Protein AF-A0A3A9Y210-F1 (afdb_monomer_lite)

Structure (mmCIF, N/CA/C/O backbone):
data_AF-A0A3A9Y210-F1
#
_entry.id   AF-A0A3A9Y210-F1
#
loop_
_atom_site.group_PDB
_atom_site.id
_atom_site.type_symbol
_atom_site.label_atom_id
_atom_site.label_alt_id
_atom_site.label_comp_id
_atom_site.label_asym_id
_atom_site.label_entity_id
_atom_site.label_seq_id
_atom_site.pdbx_PDB_ins_code
_atom_site.Cartn_x
_atom_site.Cartn_y
_atom_site.Cartn_z
_atom_site.occupancy
_atom_site.B_iso_or_equiv
_atom_site.auth_seq_id
_atom_site.auth_comp_id
_atom_site.auth_asym_id
_atom_site.auth_atom_id
_atom_site.pdbx_PDB_model_num
ATOM 1 N N . MET A 1 1 ? -5.314 -7.440 2.835 1.00 84.06 1 MET A N 1
ATOM 2 C CA . MET A 1 1 ? -6.283 -7.088 3.911 1.00 84.06 1 MET A CA 1
ATOM 3 C C . MET A 1 1 ? -5.557 -6.885 5.241 1.00 84.06 1 MET A C 1
ATOM 5 O O . MET A 1 1 ? -4.582 -7.585 5.495 1.00 84.06 1 MET A O 1
ATOM 9 N N . ILE A 1 2 ? -6.025 -5.963 6.088 1.00 88.19 2 ILE A N 1
ATOM 10 C CA . ILE A 1 2 ? -5.497 -5.710 7.443 1.00 88.19 2 ILE A CA 1
ATOM 11 C C . ILE A 1 2 ? -6.616 -5.926 8.464 1.00 88.19 2 ILE A C 1
ATOM 13 O O . ILE A 1 2 ? -7.769 -5.602 8.210 1.00 88.19 2 ILE A O 1
ATOM 17 N N . SER A 1 3 ? -6.282 -6.485 9.619 1.00 88.81 3 SER A N 1
ATOM 18 C CA . SER A 1 3 ? -7.203 -6.743 10.720 1.00 88.81 3 SER A CA 1
ATOM 19 C C . SER A 1 3 ? -6.606 -6.223 12.021 1.00 88.81 3 SER A C 1
ATOM 21 O O . SER A 1 3 ? -5.463 -6.559 12.337 1.00 88.81 3 SER A O 1
ATOM 23 N N . A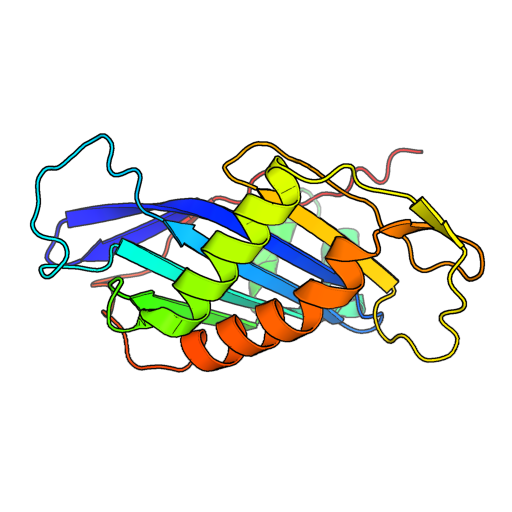LA A 1 4 ? -7.403 -5.516 12.815 1.00 89.81 4 ALA A N 1
ATOM 24 C CA . ALA A 1 4 ? -6.992 -4.946 14.095 1.00 89.81 4 ALA A CA 1
ATOM 25 C C . ALA A 1 4 ? -8.159 -4.936 15.093 1.00 89.81 4 ALA A C 1
ATOM 27 O O . ALA A 1 4 ? -9.313 -4.865 14.676 1.00 89.81 4 ALA A O 1
ATOM 28 N N . SER A 1 5 ? -7.858 -5.010 16.390 1.00 90.56 5 SER A N 1
ATOM 29 C CA . SER A 1 5 ? -8.870 -4.914 17.449 1.00 90.56 5 SER A CA 1
ATOM 30 C C . SER A 1 5 ? -8.901 -3.513 18.055 1.00 90.56 5 SER A C 1
ATOM 32 O O . SER A 1 5 ? -7.837 -2.968 18.348 1.00 90.56 5 SER A O 1
ATOM 34 N N . PHE A 1 6 ? -10.096 -2.962 18.253 1.00 89.31 6 PHE A N 1
ATOM 35 C CA . PHE A 1 6 ? -10.341 -1.675 18.902 1.00 89.31 6 PHE A CA 1
ATOM 36 C C . PHE A 1 6 ? -11.510 -1.804 19.872 1.00 89.31 6 PHE A C 1
ATOM 38 O O . PHE A 1 6 ? -12.593 -2.235 19.480 1.00 89.31 6 PHE A O 1
ATOM 45 N N . SER A 1 7 ? -11.294 -1.430 21.132 1.00 88.19 7 SER A N 1
ATOM 46 C CA . SER A 1 7 ? -12.308 -1.516 22.188 1.00 88.19 7 SER A CA 1
ATOM 47 C C . SER A 1 7 ? -12.954 -2.906 22.312 1.00 88.19 7 SER A C 1
ATOM 49 O O . SER A 1 7 ? -14.123 -3.027 22.666 1.00 88.19 7 SER A O 1
ATOM 51 N N . GLY A 1 8 ? -12.186 -3.967 22.040 1.00 84.56 8 GLY A N 1
ATOM 52 C CA . GLY A 1 8 ? -12.660 -5.355 22.071 1.00 84.56 8 GLY A CA 1
ATOM 53 C C . GLY A 1 8 ? -13.295 -5.870 20.772 1.00 84.56 8 GLY A C 1
ATOM 54 O O . GLY A 1 8 ? -13.425 -7.087 20.624 1.00 84.56 8 GLY A O 1
ATOM 55 N N . ASP A 1 9 ? -13.598 -4.999 19.807 1.00 85.12 9 ASP A N 1
ATOM 56 C CA . ASP A 1 9 ? -14.144 -5.379 18.502 1.00 85.12 9 ASP A CA 1
ATOM 57 C C . ASP A 1 9 ? -13.044 -5.529 17.448 1.00 85.12 9 ASP A C 1
ATOM 59 O O . ASP A 1 9 ? -12.107 -4.735 17.365 1.00 85.12 9 ASP A O 1
ATOM 63 N N . ARG A 1 10 ? -13.154 -6.560 16.602 1.00 86.31 10 ARG A N 1
ATOM 64 C CA . ARG A 1 10 ? -12.206 -6.806 15.507 1.00 86.31 10 ARG A CA 1
ATOM 65 C C . ARG A 1 10 ? -12.697 -6.150 14.221 1.00 86.31 10 ARG A C 1
ATOM 67 O O . ARG A 1 10 ? -13.686 -6.591 13.642 1.00 86.31 10 ARG A O 1
ATOM 74 N N . LEU A 1 11 ? -11.952 -5.162 13.736 1.00 89.38 11 LEU A N 1
ATOM 75 C CA . LEU A 1 11 ? -12.209 -4.484 12.468 1.00 89.38 11 LEU A CA 1
ATOM 76 C C . LEU A 1 11 ? -11.362 -5.077 11.338 1.00 89.38 11 LEU A C 1
ATOM 78 O O . LEU A 1 11 ? -10.188 -5.420 11.518 1.00 89.38 11 LEU A O 1
ATOM 82 N N . LEU A 1 12 ? -11.974 -5.179 10.157 1.00 88.81 12 LEU A N 1
ATOM 83 C CA . LEU A 1 12 ? -11.339 -5.620 8.918 1.00 88.81 12 LEU A CA 1
ATOM 84 C C . LEU A 1 12 ? -11.242 -4.444 7.946 1.00 88.81 12 LEU A C 1
ATOM 86 O O . LEU A 1 12 ? -12.248 -3.823 7.617 1.00 88.81 12 LEU A O 1
ATOM 90 N N . PHE A 1 13 ? -10.033 -4.184 7.458 1.00 90.25 13 PHE A N 1
ATOM 91 C CA . PHE A 1 13 ? -9.728 -3.154 6.474 1.00 90.25 13 PHE A CA 1
ATOM 92 C C . PHE A 1 13 ? -9.334 -3.821 5.154 1.00 90.25 13 PHE A C 1
ATOM 94 O O . PHE A 1 13 ? -8.288 -4.478 5.033 1.00 90.25 13 PHE A O 1
ATOM 101 N N . GLN A 1 14 ? -10.191 -3.663 4.154 1.00 87.44 14 GLN A N 1
ATOM 102 C CA . GLN A 1 14 ? -9.969 -4.163 2.805 1.00 87.44 14 GLN A CA 1
ATOM 103 C C . GLN A 1 14 ? -9.113 -3.177 2.001 1.00 87.44 14 GLN A C 1
ATOM 105 O O . GLN A 1 14 ? -9.229 -1.966 2.210 1.00 87.44 14 GLN A O 1
ATOM 110 N N . PRO A 1 15 ? -8.246 -3.665 1.094 1.00 87.88 15 PRO A N 1
ATOM 111 C CA . PRO A 1 15 ? -7.492 -2.800 0.195 1.00 87.88 15 PRO A CA 1
ATOM 112 C C . PRO A 1 15 ? -8.434 -1.903 -0.608 1.00 87.88 15 PRO A C 1
ATOM 114 O O . PRO A 1 15 ? -9.343 -2.388 -1.280 1.00 87.88 15 PRO A O 1
ATOM 117 N N . TRP A 1 16 ? -8.214 -0.594 -0.546 1.00 90.19 16 TRP A N 1
ATOM 118 C CA . TRP A 1 16 ? -8.894 0.343 -1.430 1.00 90.19 16 TRP A CA 1
ATOM 119 C C . TRP A 1 16 ? -7.979 0.762 -2.571 1.00 90.19 16 TRP A C 1
ATOM 121 O O . TRP A 1 16 ? -8.364 0.647 -3.731 1.00 90.19 16 TRP A O 1
ATOM 131 N N . LEU A 1 17 ? -6.762 1.176 -2.231 1.00 89.94 17 LEU A N 1
ATOM 132 C CA . LEU A 1 17 ? -5.687 1.435 -3.173 1.00 89.94 17 LEU A CA 1
ATOM 133 C C . LEU A 1 17 ? -4.378 0.974 -2.542 1.00 89.94 17 LEU A C 1
ATOM 135 O O . LEU A 1 17 ? -4.032 1.427 -1.451 1.00 89.94 17 LEU A O 1
ATOM 139 N N . THR A 1 18 ? -3.646 0.092 -3.212 1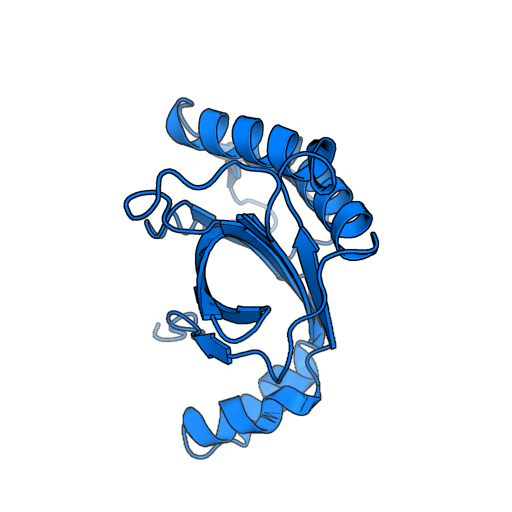.00 90.19 18 THR A N 1
ATOM 140 C CA . THR A 1 18 ? -2.264 -0.223 -2.834 1.00 90.19 18 THR A CA 1
ATOM 141 C C . THR A 1 18 ? -1.339 -0.004 -4.016 1.00 90.19 18 THR A C 1
ATOM 143 O O . THR A 1 18 ? -1.710 -0.239 -5.165 1.00 90.19 18 THR A O 1
ATOM 146 N N . VAL A 1 19 ? -0.140 0.489 -3.728 1.00 88.50 19 VAL A N 1
ATOM 147 C CA . VAL A 1 19 ? 0.915 0.715 -4.706 1.00 88.50 19 VAL A CA 1
ATOM 148 C C . VAL A 1 19 ? 2.189 0.094 -4.168 1.00 88.50 19 VAL A C 1
ATOM 150 O O . VAL A 1 19 ? 2.634 0.431 -3.072 1.00 88.50 19 VAL A O 1
ATOM 153 N N . MET A 1 20 ? 2.780 -0.793 -4.957 1.00 88.25 20 MET A N 1
ATOM 154 C CA . MET A 1 20 ? 4.129 -1.297 -4.747 1.00 88.25 20 MET A CA 1
ATOM 155 C C . MET A 1 20 ? 5.076 -0.578 -5.703 1.00 88.25 20 MET A C 1
ATOM 157 O O . MET A 1 20 ? 4.796 -0.525 -6.901 1.00 88.25 20 MET A O 1
ATOM 161 N N . VAL A 1 21 ? 6.178 -0.050 -5.180 1.00 86.62 21 VAL A N 1
ATOM 162 C CA . VAL A 1 21 ? 7.224 0.639 -5.942 1.00 86.62 21 VAL A CA 1
ATOM 163 C C . VAL A 1 21 ? 8.553 -0.058 -5.681 1.00 86.62 21 VAL A C 1
ATOM 165 O O . VAL A 1 21 ? 8.973 -0.175 -4.531 1.00 86.62 21 VAL A O 1
ATOM 168 N N . ASP A 1 22 ? 9.204 -0.515 -6.744 1.00 85.69 22 ASP A N 1
ATOM 169 C CA . ASP A 1 22 ? 10.594 -0.967 -6.730 1.00 85.69 22 ASP A CA 1
ATOM 170 C C . ASP A 1 22 ? 11.486 0.194 -7.175 1.00 85.69 22 ASP A C 1
ATOM 172 O O . ASP A 1 22 ? 11.304 0.730 -8.270 1.00 85.69 22 ASP A O 1
ATOM 176 N N . GLU A 1 23 ? 12.432 0.593 -6.332 1.00 84.19 23 GLU A N 1
ATOM 177 C CA . GLU A 1 23 ? 13.390 1.669 -6.611 1.00 84.19 23 GLU A CA 1
ATOM 178 C C . GLU A 1 23 ? 14.779 1.122 -6.996 1.00 84.19 23 GLU A C 1
ATOM 180 O O . GLU A 1 23 ? 15.719 1.879 -7.241 1.00 84.19 23 GLU A O 1
ATOM 185 N N . GLY A 1 24 ? 14.938 -0.205 -7.042 1.00 83.81 24 GLY A N 1
ATOM 186 C CA . GLY A 1 24 ? 16.199 -0.912 -7.237 1.00 83.81 24 GLY A CA 1
ATOM 187 C C . GLY A 1 24 ? 16.757 -1.494 -5.936 1.00 83.81 24 GLY A C 1
ATOM 188 O O . GLY A 1 24 ? 16.697 -2.710 -5.741 1.00 83.81 24 GLY A O 1
ATOM 189 N N . PRO A 1 25 ? 17.339 -0.681 -5.028 1.00 87.44 25 PRO A N 1
ATOM 190 C CA . PRO A 1 25 ? 17.910 -1.189 -3.781 1.00 87.44 25 PRO A CA 1
ATOM 191 C C . PRO A 1 25 ? 16.848 -1.478 -2.709 1.00 87.44 25 PRO A C 1
ATOM 193 O O . PRO A 1 25 ? 17.110 -2.248 -1.780 1.00 87.44 25 PRO A O 1
ATOM 196 N N . CYS A 1 26 ? 15.664 -0.878 -2.830 1.00 90.31 26 CYS A N 1
ATOM 197 C CA . CYS A 1 26 ? 14.543 -1.054 -1.919 1.00 90.31 26 CYS A CA 1
ATOM 198 C C . CYS A 1 26 ? 13.220 -1.193 -2.665 1.00 90.31 26 CYS A C 1
ATOM 200 O O . CYS A 1 26 ? 13.028 -0.639 -3.747 1.00 90.31 26 CYS A O 1
ATOM 202 N N . VAL A 1 27 ? 12.295 -1.895 -2.019 1.00 89.69 27 VAL A N 1
ATOM 203 C CA . VAL A 1 27 ? 10.896 -1.979 -2.424 1.00 89.69 27 VAL A CA 1
ATOM 204 C C . VAL A 1 27 ? 10.050 -1.370 -1.318 1.00 89.69 27 VAL A C 1
ATOM 206 O O . VAL A 1 27 ? 10.320 -1.566 -0.129 1.00 89.69 27 VAL A O 1
ATOM 209 N N . SER A 1 28 ? 9.022 -0.628 -1.710 1.00 91.81 28 SER A N 1
ATOM 210 C CA . SER A 1 28 ? 8.029 -0.092 -0.790 1.00 91.81 28 SER A CA 1
ATOM 211 C C . SER A 1 28 ? 6.612 -0.458 -1.209 1.00 91.81 28 SER A C 1
ATOM 213 O O . SER A 1 28 ? 6.308 -0.604 -2.392 1.00 91.81 28 SER A O 1
ATOM 215 N N . VAL A 1 29 ? 5.734 -0.608 -0.221 1.00 91.62 29 VAL A N 1
ATOM 216 C CA . VAL A 1 29 ? 4.289 -0.734 -0.398 1.00 91.62 29 VAL A CA 1
ATOM 217 C C . VAL A 1 29 ? 3.617 0.373 0.388 1.00 91.62 29 VAL A C 1
ATOM 219 O O . VAL A 1 29 ? 3.722 0.427 1.613 1.00 91.62 29 VAL A O 1
ATOM 222 N N . THR A 1 30 ? 2.876 1.211 -0.320 1.00 94.25 30 THR A N 1
ATOM 223 C CA . THR A 1 30 ? 2.008 2.236 0.255 1.00 94.25 30 THR A CA 1
ATOM 224 C C . THR A 1 30 ? 0.569 1.827 -0.001 1.00 94.25 30 THR A C 1
ATOM 226 O O . THR A 1 30 ? 0.234 1.379 -1.097 1.00 94.25 30 THR A O 1
ATOM 229 N N . GLY A 1 31 ? -0.307 1.948 0.990 1.00 93.56 31 GLY A N 1
ATOM 230 C CA . GLY A 1 31 ? -1.698 1.575 0.787 1.00 93.56 31 GLY A CA 1
ATOM 231 C C . GLY A 1 31 ? -2.678 2.277 1.702 1.00 93.56 31 GLY A C 1
ATOM 232 O O . GLY A 1 31 ? -2.382 2.570 2.859 1.00 93.56 31 GLY A O 1
ATOM 233 N N . VAL A 1 32 ? -3.872 2.481 1.161 1.00 94.62 32 VAL A N 1
ATOM 234 C CA . VAL A 1 32 ? -5.061 2.928 1.873 1.00 94.62 32 VAL A CA 1
ATOM 235 C C . VAL A 1 32 ? -6.057 1.781 1.876 1.00 94.62 32 VAL A C 1
ATOM 237 O O . VAL A 1 32 ? -6.390 1.204 0.838 1.00 94.62 32 VAL A O 1
ATOM 240 N N . TYR A 1 33 ? -6.524 1.448 3.069 1.00 92.94 33 TYR A N 1
ATOM 241 C CA . TYR A 1 33 ? -7.466 0.375 3.326 1.00 92.94 33 TYR A CA 1
ATOM 242 C C . TYR A 1 33 ? -8.692 0.974 4.004 1.00 92.94 33 TYR A C 1
ATOM 244 O O . TYR A 1 33 ? -8.564 1.883 4.826 1.00 92.94 33 TYR A O 1
ATOM 252 N N . ARG A 1 34 ? -9.877 0.464 3.683 1.00 90.56 34 ARG A N 1
ATOM 253 C CA . ARG A 1 34 ? -11.150 0.933 4.241 1.00 90.56 34 ARG A CA 1
ATOM 254 C C . ARG A 1 34 ? -11.929 -0.227 4.836 1.00 90.56 34 ARG A C 1
ATOM 256 O O . ARG A 1 34 ? -11.791 -1.359 4.371 1.00 90.56 34 ARG A O 1
ATOM 263 N N . THR A 1 35 ? -12.728 0.036 5.859 1.00 87.88 35 THR A N 1
ATOM 264 C CA . THR A 1 35 ? -13.692 -0.954 6.340 1.00 87.88 35 THR A CA 1
ATOM 265 C C . THR A 1 35 ? -14.774 -1.195 5.285 1.00 87.88 35 THR A C 1
ATOM 267 O O . THR A 1 35 ? -15.107 -0.312 4.490 1.00 87.88 35 THR A O 1
ATOM 270 N N . ASP A 1 36 ? -15.298 -2.418 5.239 1.00 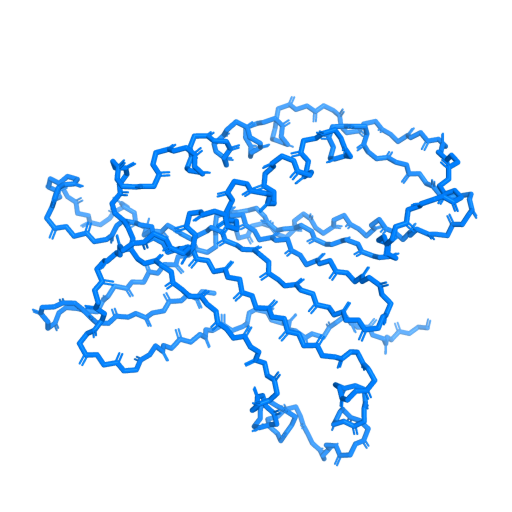70.88 36 ASP A N 1
ATOM 271 C CA . ASP A 1 36 ? -16.435 -2.766 4.389 1.00 70.88 36 ASP A CA 1
ATOM 272 C C . ASP A 1 36 ? -17.701 -2.223 5.075 1.00 70.88 36 ASP A C 1
ATOM 274 O O . ASP A 1 36 ? -18.302 -2.869 5.934 1.00 70.88 36 ASP A O 1
ATOM 278 N N . THR A 1 37 ? -18.062 -0.968 4.795 1.00 59.50 37 THR A N 1
ATOM 279 C CA . THR A 1 37 ? -19.199 -0.288 5.445 1.00 59.50 37 THR A CA 1
ATOM 280 C C . THR A 1 37 ? -20.564 -0.830 5.010 1.00 59.50 37 THR A C 1
ATOM 282 O O . THR A 1 37 ? -21.595 -0.294 5.406 1.00 59.50 37 THR A O 1
ATOM 285 N N . SER A 1 38 ? -20.607 -1.953 4.286 1.00 47.03 38 SER A N 1
ATOM 286 C CA . SER A 1 38 ? -21.835 -2.714 4.039 1.00 47.03 38 SER A CA 1
ATOM 287 C C . SER A 1 38 ? -22.500 -3.244 5.322 1.00 47.03 38 SER A C 1
ATOM 289 O O . SER A 1 38 ? -23.659 -3.654 5.268 1.00 47.03 38 SER A O 1
ATOM 291 N N . LEU A 1 39 ? -21.817 -3.210 6.479 1.00 41.69 39 LEU A N 1
ATOM 292 C CA . LEU A 1 39 ? -22.307 -3.848 7.704 1.00 41.69 39 LEU A CA 1
ATOM 293 C C . LEU A 1 39 ? -22.752 -2.955 8.869 1.00 41.69 39 LEU A C 1
ATOM 295 O O . LEU A 1 39 ? -23.415 -3.516 9.739 1.00 41.69 39 LEU A O 1
ATOM 299 N N . ARG A 1 40 ? -22.499 -1.636 8.948 1.00 42.91 40 ARG A N 1
ATOM 300 C CA . ARG A 1 40 ? -22.991 -0.845 10.105 1.00 42.91 40 ARG A CA 1
ATOM 301 C C . ARG A 1 40 ? -23.284 0.630 9.817 1.00 42.91 40 ARG A C 1
ATOM 303 O O . ARG A 1 40 ? -22.424 1.367 9.354 1.00 42.91 40 ARG A O 1
ATOM 310 N N . ASN A 1 41 ? -24.488 1.049 10.218 1.00 44.31 41 ASN A N 1
ATOM 311 C CA . ASN A 1 41 ? -24.945 2.435 10.395 1.00 44.31 41 ASN A CA 1
ATOM 312 C C . ASN A 1 41 ? -24.299 3.104 11.630 1.00 44.31 41 ASN A C 1
ATOM 314 O O . ASN A 1 41 ? -24.995 3.764 12.402 1.00 44.31 41 ASN A O 1
ATOM 318 N N . GLU A 1 42 ? -23.012 2.880 11.889 1.00 45.06 42 GLU A N 1
ATOM 319 C CA . GLU A 1 42 ? -22.349 3.562 13.002 1.00 45.06 42 GLU A CA 1
ATOM 320 C C . GLU A 1 42 ? -21.900 4.963 12.557 1.00 45.06 42 GLU A C 1
ATOM 322 O O . GLU A 1 42 ? -21.471 5.139 11.412 1.00 45.06 42 GLU A O 1
ATOM 327 N N . PRO A 1 43 ? -22.056 5.983 13.418 1.00 50.78 43 PRO A N 1
ATOM 328 C CA . PRO A 1 43 ? -21.628 7.339 13.107 1.00 50.78 43 PRO A CA 1
ATOM 329 C C . PRO A 1 43 ? -20.128 7.334 12.789 1.00 50.78 43 PRO A C 1
ATOM 331 O O . PRO A 1 43 ? -19.341 6.757 13.537 1.00 50.78 43 PRO A O 1
ATOM 334 N N . GLU A 1 44 ? -19.723 8.001 11.701 1.00 57.00 44 GLU A N 1
ATOM 335 C CA . GLU A 1 44 ? -18.336 8.067 11.187 1.00 57.00 44 GLU A CA 1
ATOM 336 C C . GLU A 1 44 ? -17.284 8.582 12.207 1.00 57.00 44 GLU A C 1
ATOM 338 O O . GLU A 1 44 ? -16.097 8.688 11.886 1.00 57.00 44 GLU A O 1
ATOM 343 N N . GLU A 1 45 ? -17.702 8.914 13.432 1.00 60.69 45 GLU A N 1
ATOM 344 C CA . GLU A 1 45 ? -16.895 9.510 14.492 1.00 60.69 45 GLU A CA 1
ATOM 345 C C . GLU A 1 45 ? -16.425 8.527 15.583 1.00 60.69 45 GLU A C 1
ATOM 347 O O . GLU A 1 45 ? -15.449 8.844 16.263 1.00 60.69 45 GLU A O 1
ATOM 352 N N . GLU A 1 46 ? -17.026 7.339 15.748 1.00 74.06 46 GLU A N 1
ATOM 353 C CA . GLU A 1 46 ? -16.736 6.461 16.907 1.00 74.06 46 GLU A CA 1
ATOM 354 C C . GLU A 1 46 ? -15.556 5.479 16.727 1.00 74.06 46 GLU A C 1
ATOM 356 O O . GLU A 1 46 ? -15.220 4.741 17.653 1.00 74.06 46 GLU A O 1
ATOM 361 N N . GLY A 1 47 ? -14.840 5.493 15.597 1.00 84.62 47 GLY A N 1
ATOM 362 C CA . GLY A 1 47 ? -13.693 4.597 15.415 1.00 84.62 47 GLY A CA 1
ATOM 363 C C . GLY A 1 47 ? -12.905 4.781 14.117 1.00 84.62 47 GLY A C 1
ATOM 364 O O . GLY A 1 47 ? -13.197 5.671 13.313 1.00 84.62 47 GLY A O 1
ATOM 365 N N . PRO A 1 48 ? -11.870 3.950 13.891 1.00 91.06 48 PRO A N 1
ATOM 366 C CA . PRO A 1 48 ? -11.094 4.002 12.663 1.00 91.06 48 PRO A CA 1
ATOM 367 C C . PRO A 1 48 ? -11.871 3.385 11.497 1.00 91.06 48 PRO A C 1
ATOM 369 O O . PRO A 1 48 ? -12.213 2.204 11.501 1.00 91.06 48 PRO A O 1
ATOM 372 N N . VAL A 1 49 ? -12.083 4.187 10.456 1.00 91.88 49 VAL A N 1
ATOM 373 C CA . VAL A 1 49 ? -12.724 3.768 9.195 1.00 91.88 49 VAL A CA 1
ATOM 374 C C . VAL A 1 49 ? -11.671 3.402 8.146 1.00 91.88 49 VAL A C 1
ATOM 376 O O . VAL A 1 49 ? -11.911 2.591 7.250 1.00 91.88 49 VAL A O 1
ATOM 379 N N . PHE A 1 50 ? -10.469 3.961 8.287 1.00 93.62 50 PHE A N 1
ATOM 380 C CA . PHE A 1 50 ? -9.361 3.767 7.370 1.00 93.62 50 PHE A CA 1
ATOM 381 C C . PHE A 1 50 ? -8.117 3.262 8.090 1.00 93.62 50 PHE A C 1
ATOM 383 O O . PHE A 1 50 ? -7.845 3.606 9.242 1.00 93.62 50 PHE A O 1
ATOM 390 N N . CYS A 1 51 ? -7.327 2.480 7.365 1.00 94.94 51 CYS A N 1
ATOM 391 C CA . CYS A 1 51 ? -5.964 2.138 7.728 1.00 94.94 51 CYS A CA 1
ATOM 392 C C . CYS A 1 51 ? -5.038 2.615 6.609 1.00 94.94 51 CYS A C 1
ATOM 394 O O . CYS A 1 51 ? -5.209 2.249 5.446 1.00 94.94 51 CYS A O 1
ATOM 396 N N . LEU A 1 52 ? -4.073 3.451 6.968 1.00 95.94 52 LEU A N 1
ATOM 397 C CA . LEU A 1 52 ? -2.974 3.873 6.114 1.00 95.94 52 LEU A CA 1
ATOM 398 C C . LEU A 1 52 ? -1.770 3.000 6.441 1.00 95.94 52 LEU A C 1
ATOM 400 O O . LEU A 1 52 ? -1.483 2.760 7.615 1.00 95.94 52 LEU A O 1
ATOM 404 N N . ARG A 1 53 ? -1.066 2.537 5.414 1.00 94.62 53 ARG A N 1
ATOM 405 C CA . ARG A 1 53 ? 0.107 1.678 5.556 1.00 94.62 53 ARG A CA 1
ATOM 406 C C . ARG A 1 53 ? 1.238 2.181 4.680 1.00 94.62 53 ARG A C 1
ATOM 408 O O . ARG A 1 53 ? 1.020 2.473 3.504 1.00 94.62 53 ARG A O 1
ATOM 415 N N . LYS A 1 54 ? 2.446 2.144 5.230 1.00 94.56 54 LYS A N 1
ATOM 416 C CA . LYS A 1 54 ? 3.693 2.163 4.474 1.00 94.56 54 LYS A CA 1
ATOM 417 C C . LYS A 1 54 ? 4.589 1.037 4.970 1.00 94.56 54 LYS A C 1
ATOM 419 O O . LYS A 1 54 ? 4.753 0.869 6.172 1.00 94.56 54 LYS A O 1
ATOM 424 N N . SER A 1 55 ? 5.146 0.273 4.048 1.00 92.31 55 SER A N 1
ATOM 425 C CA . SER A 1 55 ? 6.078 -0.815 4.331 1.00 92.31 55 SER A CA 1
ATOM 426 C C . SER A 1 55 ? 7.275 -0.680 3.414 1.00 92.31 55 SER A C 1
ATOM 428 O O . SER A 1 55 ? 7.079 -0.475 2.220 1.00 92.31 55 SER A O 1
ATOM 430 N N . THR A 1 56 ? 8.488 -0.835 3.933 1.00 92.75 56 THR A N 1
ATOM 431 C CA . THR A 1 56 ? 9.712 -0.782 3.122 1.00 92.75 56 THR A CA 1
ATOM 432 C C . THR A 1 56 ? 10.654 -1.916 3.498 1.00 92.75 56 THR A C 1
ATOM 434 O O . THR A 1 56 ? 10.784 -2.256 4.673 1.00 92.75 56 THR A O 1
ATOM 437 N N . TRP A 1 57 ? 11.330 -2.491 2.506 1.00 91.31 57 TRP A N 1
ATOM 438 C CA . TRP A 1 57 ? 12.372 -3.496 2.707 1.00 91.31 57 TRP A CA 1
ATOM 439 C C . TRP A 1 57 ? 13.467 -3.392 1.641 1.00 91.31 57 TRP A C 1
ATOM 441 O O . TRP A 1 57 ? 13.301 -2.745 0.606 1.00 91.31 57 TRP A O 1
ATOM 451 N N . LEU A 1 58 ? 14.615 -4.018 1.908 1.00 90.38 58 LEU A N 1
ATOM 452 C CA . LEU A 1 58 ? 15.757 -4.030 0.994 1.00 90.38 58 LEU A CA 1
ATOM 453 C C . LEU A 1 58 ? 15.637 -5.184 -0.005 1.00 90.38 58 LEU A C 1
ATOM 455 O O . LEU A 1 58 ? 15.528 -6.345 0.396 1.00 90.38 58 LEU A O 1
ATOM 459 N N . SER A 1 59 ? 15.744 -4.881 -1.300 1.00 85.62 59 SER A N 1
ATOM 460 C CA . SER A 1 59 ? 15.561 -5.858 -2.384 1.00 85.62 59 SER A CA 1
ATOM 461 C C . SER A 1 59 ? 16.596 -6.985 -2.325 1.00 85.62 59 SER A C 1
ATOM 463 O O . SER A 1 59 ? 16.276 -8.157 -2.513 1.00 85.62 59 SER A O 1
ATOM 465 N N . ALA A 1 60 ? 17.853 -6.650 -2.015 1.00 86.62 60 ALA A N 1
ATOM 466 C CA . ALA A 1 60 ? 18.939 -7.628 -1.942 1.00 86.62 60 ALA A CA 1
ATOM 467 C C . ALA A 1 60 ? 18.746 -8.638 -0.799 1.00 86.62 60 ALA A C 1
ATOM 469 O O . ALA A 1 60 ? 18.984 -9.835 -0.976 1.00 86.62 60 ALA A O 1
ATOM 470 N N . THR A 1 61 ? 18.301 -8.159 0.363 1.00 86.81 61 THR A N 1
ATOM 471 C CA . THR A 1 61 ? 18.061 -9.004 1.535 1.00 86.81 61 THR A CA 1
ATOM 472 C C . THR A 1 61 ? 16.827 -9.876 1.328 1.00 86.81 61 THR A C 1
ATOM 474 O O . THR A 1 61 ? 16.880 -11.072 1.604 1.00 86.81 61 THR A O 1
ATOM 477 N N . ASP A 1 62 ? 15.751 -9.321 0.766 1.00 84.69 62 ASP A N 1
ATOM 478 C CA . ASP A 1 62 ? 14.557 -10.089 0.403 1.00 84.69 62 ASP A CA 1
ATOM 479 C C . ASP A 1 62 ? 14.876 -11.218 -0.583 1.00 84.69 62 ASP A C 1
ATOM 481 O O . ASP A 1 62 ? 14.561 -12.380 -0.329 1.00 84.69 62 ASP A O 1
ATOM 485 N N . LEU A 1 63 ? 15.644 -10.921 -1.635 1.00 82.75 63 LEU A N 1
ATOM 486 C CA . LEU A 1 63 ? 16.104 -11.929 -2.589 1.00 82.75 63 LEU A CA 1
ATOM 487 C C . LEU A 1 63 ? 16.955 -13.025 -1.928 1.00 82.75 63 LEU A C 1
ATOM 489 O O . LEU A 1 63 ? 16.848 -14.198 -2.295 1.00 82.75 63 LEU A O 1
ATOM 493 N N . ALA A 1 64 ? 17.816 -12.667 -0.972 1.00 83.88 64 ALA A N 1
ATOM 494 C CA . ALA A 1 64 ? 18.615 -13.639 -0.230 1.00 83.88 64 ALA A CA 1
ATOM 495 C C . ALA A 1 64 ? 17.734 -14.555 0.636 1.00 83.88 64 ALA A C 1
ATOM 497 O O . ALA A 1 64 ? 17.938 -15.771 0.633 1.00 83.88 64 ALA A O 1
ATOM 498 N N . LEU A 1 65 ? 16.724 -13.996 1.312 1.00 82.50 65 LEU A N 1
ATOM 499 C CA . LEU A 1 65 ? 15.752 -14.759 2.100 1.00 82.50 65 LEU A CA 1
ATOM 500 C C . LEU A 1 65 ? 14.920 -15.694 1.221 1.00 82.50 65 LEU A C 1
ATOM 502 O O . LEU A 1 65 ? 14.739 -16.851 1.583 1.00 82.50 65 LEU A O 1
ATOM 506 N N . VAL A 1 66 ? 14.462 -15.233 0.053 1.00 82.25 66 VAL A N 1
ATOM 507 C CA . VAL A 1 66 ? 13.736 -16.070 -0.919 1.00 82.25 66 VAL A CA 1
ATOM 508 C C . VAL A 1 66 ? 14.598 -17.246 -1.376 1.00 82.25 66 VAL A C 1
ATOM 510 O O . VAL A 1 66 ? 14.136 -18.383 -1.372 1.00 82.25 66 VAL A O 1
ATOM 513 N N . LYS A 1 67 ? 15.865 -17.002 -1.731 1.00 82.81 67 LYS A N 1
ATOM 514 C CA . LYS A 1 67 ? 16.790 -18.060 -2.176 1.00 82.81 67 LYS A CA 1
ATOM 515 C C . LYS A 1 67 ? 17.126 -19.069 -1.077 1.00 82.81 67 LYS A C 1
ATOM 517 O O . LYS A 1 67 ? 17.414 -20.221 -1.388 1.00 82.81 67 LYS A O 1
ATOM 522 N N . GLY A 1 68 ? 17.139 -18.632 0.183 1.00 82.94 68 GLY A N 1
ATOM 523 C CA . GLY A 1 68 ? 17.410 -19.481 1.345 1.00 82.94 68 GLY A CA 1
ATOM 524 C C . GLY A 1 68 ? 16.177 -20.183 1.923 1.00 82.94 68 GLY A C 1
ATOM 525 O O . GLY A 1 68 ? 16.326 -21.074 2.757 1.00 82.94 68 GLY A O 1
ATOM 526 N N . ALA A 1 69 ? 14.971 -19.792 1.509 1.00 82.81 69 ALA A N 1
ATOM 527 C CA . ALA A 1 69 ? 13.724 -20.346 2.013 1.00 82.81 69 ALA A CA 1
ATOM 528 C C . ALA A 1 69 ? 13.441 -21.729 1.411 1.00 82.81 69 ALA A C 1
ATOM 530 O O . ALA A 1 69 ? 13.495 -21.925 0.199 1.00 82.81 69 ALA A O 1
ATOM 531 N N . SER A 1 70 ? 13.081 -22.695 2.259 1.00 83.06 70 SER A N 1
ATOM 532 C CA . SER A 1 70 ? 12.673 -24.035 1.815 1.00 83.06 70 SER A CA 1
ATOM 533 C C . SER A 1 70 ? 11.241 -24.067 1.278 1.00 83.06 70 SER A C 1
ATOM 535 O O . SER A 1 70 ? 10.883 -24.947 0.500 1.00 83.06 70 SER A O 1
ATOM 537 N N . ASP A 1 71 ? 10.411 -23.126 1.726 1.00 79.25 71 ASP A N 1
ATOM 538 C CA . ASP A 1 71 ? 9.037 -22.930 1.275 1.00 79.25 71 ASP A CA 1
ATOM 539 C C . ASP A 1 71 ? 8.566 -21.480 1.498 1.00 79.25 71 ASP A C 1
ATOM 541 O O . ASP A 1 71 ? 9.202 -20.678 2.187 1.00 79.25 71 ASP A O 1
ATOM 545 N N . PHE A 1 72 ? 7.397 -21.146 0.956 1.00 68.56 72 PHE A N 1
ATOM 546 C CA . PHE A 1 72 ? 6.816 -19.810 1.074 1.00 68.56 72 PHE A CA 1
ATOM 547 C C . PHE A 1 72 ? 6.551 -19.375 2.528 1.00 68.56 72 PHE A C 1
ATOM 549 O O . PHE A 1 72 ? 6.744 -18.212 2.872 1.00 68.56 72 PHE A O 1
ATOM 556 N N . ARG A 1 73 ? 6.147 -20.292 3.418 1.00 70.75 73 ARG A N 1
ATOM 557 C CA . ARG A 1 73 ? 5.897 -19.956 4.831 1.00 70.75 73 ARG A CA 1
ATOM 558 C C . ARG A 1 73 ? 7.195 -19.619 5.559 1.00 70.75 73 ARG A C 1
ATOM 560 O O . ARG A 1 73 ? 7.191 -18.743 6.419 1.00 70.75 73 ARG A O 1
ATOM 567 N N . SER A 1 74 ? 8.285 -20.305 5.228 1.00 70.06 74 SER A N 1
ATOM 568 C CA . SER A 1 74 ? 9.619 -20.041 5.765 1.00 70.06 74 SER A CA 1
ATOM 569 C C . SER A 1 74 ? 10.145 -18.678 5.310 1.00 70.06 74 SER A C 1
ATOM 571 O O . SER A 1 74 ? 10.681 -17.944 6.133 1.00 70.06 74 SER A O 1
ATOM 573 N N . HIS A 1 75 ? 9.873 -18.286 4.061 1.00 74.88 75 HIS A N 1
ATOM 574 C CA . HIS A 1 75 ? 10.154 -16.940 3.565 1.00 74.88 75 HIS A CA 1
ATOM 575 C C . HIS A 1 75 ? 9.353 -15.869 4.325 1.00 74.88 75 HIS A C 1
ATOM 577 O O . HIS A 1 75 ? 9.944 -14.918 4.827 1.00 74.88 75 HIS A O 1
ATOM 583 N N . LEU A 1 76 ? 8.038 -16.057 4.506 1.00 69.88 76 LEU A N 1
ATOM 584 C CA . LEU A 1 76 ? 7.190 -15.099 5.235 1.00 69.88 76 LEU A CA 1
ATOM 585 C C . LEU A 1 76 ? 7.617 -14.890 6.696 1.00 69.88 76 LEU A C 1
ATOM 587 O O . LEU A 1 76 ? 7.421 -13.810 7.249 1.00 69.88 76 LEU A O 1
ATOM 591 N N . ARG A 1 77 ? 8.210 -15.906 7.333 1.00 66.06 77 ARG A N 1
ATOM 592 C CA . ARG A 1 77 ? 8.778 -15.777 8.685 1.00 66.06 77 ARG A CA 1
ATOM 593 C C . ARG A 1 77 ? 10.027 -14.893 8.727 1.00 66.06 77 ARG A C 1
ATOM 595 O O . ARG A 1 77 ? 10.337 -14.379 9.791 1.00 66.06 77 ARG A O 1
ATOM 602 N N . GLY A 1 78 ? 10.702 -14.681 7.596 1.00 59.47 78 GLY A N 1
ATOM 603 C CA . GLY A 1 78 ? 11.831 -13.758 7.452 1.00 59.47 78 GLY A CA 1
ATOM 604 C C . GLY A 1 78 ? 11.438 -12.278 7.346 1.00 59.47 78 GLY A C 1
ATOM 605 O O . GLY A 1 78 ? 12.307 -11.439 7.128 1.00 59.47 78 GLY A O 1
ATOM 606 N N . GLY A 1 79 ? 10.153 -11.935 7.509 1.00 64.69 79 GLY A N 1
ATOM 607 C CA . GLY A 1 79 ? 9.630 -10.565 7.425 1.00 64.69 79 GLY A CA 1
ATOM 608 C C . GLY A 1 79 ? 10.156 -9.574 8.475 1.00 64.69 79 GLY A C 1
ATOM 609 O O . GLY A 1 79 ? 9.733 -8.426 8.471 1.00 64.69 79 GLY A O 1
ATOM 610 N N . GLU A 1 80 ? 11.089 -9.972 9.345 1.00 68.38 80 GLU A N 1
ATOM 611 C CA . GLU A 1 80 ? 11.698 -9.118 10.380 1.00 68.38 80 GLU A CA 1
ATOM 612 C C . GLU A 1 80 ? 12.425 -7.885 9.815 1.00 68.38 80 GLU A C 1
ATOM 614 O O . GLU A 1 80 ? 12.626 -6.906 10.528 1.00 68.38 80 GLU A O 1
ATOM 619 N N . GLN A 1 81 ? 12.802 -7.908 8.534 1.00 81.19 81 GLN A N 1
ATOM 620 C CA . GLN A 1 81 ? 13.426 -6.768 7.857 1.00 81.19 81 GLN A CA 1
ATOM 621 C C . GLN A 1 81 ? 12.435 -5.713 7.344 1.00 81.19 81 GLN A C 1
ATOM 623 O O . GLN A 1 81 ? 12.862 -4.656 6.874 1.00 81.19 81 GLN A O 1
ATOM 628 N N . VAL A 1 82 ? 11.134 -6.010 7.353 1.00 87.06 82 VAL A N 1
ATOM 629 C CA . VAL A 1 82 ? 10.126 -5.087 6.834 1.00 87.06 82 VAL A CA 1
ATOM 630 C C . VAL A 1 82 ? 9.917 -3.983 7.860 1.00 87.06 82 VAL A C 1
ATOM 632 O O . VAL A 1 82 ? 9.518 -4.225 8.998 1.00 87.06 82 VAL A O 1
ATOM 635 N N . VAL A 1 83 ? 10.189 -2.748 7.449 1.00 91.06 83 VAL A N 1
ATOM 636 C CA . VAL A 1 83 ? 9.878 -1.565 8.246 1.00 91.06 83 VAL A CA 1
ATOM 637 C C . VAL A 1 83 ? 8.451 -1.162 7.923 1.00 91.06 83 VAL A C 1
ATOM 639 O O . VAL A 1 83 ? 8.188 -0.604 6.859 1.00 91.06 83 VAL A O 1
ATOM 642 N N . ASP A 1 84 ? 7.533 -1.469 8.833 1.00 90.56 84 ASP A N 1
ATOM 643 C CA . ASP A 1 84 ? 6.122 -1.129 8.704 1.00 90.56 84 ASP A CA 1
ATOM 644 C C . ASP A 1 84 ? 5.748 0.134 9.494 1.00 90.56 84 ASP A C 1
ATOM 646 O O . ASP A 1 84 ? 6.214 0.381 10.606 1.00 90.56 84 ASP A O 1
ATOM 650 N N . SER A 1 85 ? 4.840 0.922 8.932 1.00 93.88 85 SER A N 1
ATOM 651 C CA . SER A 1 85 ? 4.178 2.059 9.566 1.00 93.88 85 SER A CA 1
ATOM 652 C C . SER A 1 85 ? 2.685 1.992 9.275 1.00 93.88 85 SER A C 1
ATOM 654 O O . SER A 1 85 ? 2.276 1.801 8.126 1.00 93.88 85 SER A O 1
ATOM 656 N N . PHE A 1 86 ? 1.873 2.150 10.321 1.00 94.56 86 PHE A N 1
ATOM 657 C CA . PHE A 1 86 ? 0.417 2.101 10.237 1.00 94.56 86 PHE A CA 1
ATOM 658 C C . PHE A 1 86 ? -0.202 3.296 10.951 1.00 94.56 86 PHE A C 1
ATOM 660 O O . PHE A 1 86 ? 0.175 3.598 12.084 1.00 94.56 86 PHE A O 1
ATOM 667 N N . ALA A 1 87 ? -1.221 3.892 10.338 1.00 95.94 87 ALA A N 1
ATOM 668 C CA . ALA A 1 87 ? -2.117 4.826 11.007 1.00 95.94 87 ALA A CA 1
ATOM 669 C C . ALA A 1 87 ? -3.566 4.383 10.805 1.00 95.94 87 ALA A C 1
ATOM 671 O O . ALA A 1 87 ? -4.032 4.232 9.676 1.00 95.94 87 ALA A O 1
ATOM 672 N N . PHE A 1 88 ? -4.285 4.177 11.906 1.00 95.00 88 PHE A N 1
ATOM 673 C CA . PHE A 1 88 ? -5.719 3.910 11.889 1.00 95.00 88 PHE A CA 1
ATOM 674 C C . PHE A 1 88 ? -6.444 5.219 12.144 1.00 95.00 88 PHE A C 1
ATOM 676 O O . PHE A 1 88 ? -6.246 5.841 13.185 1.00 95.00 88 PHE A O 1
ATOM 683 N N . VAL A 1 89 ? -7.245 5.670 11.189 1.00 93.44 89 VAL A N 1
ATOM 684 C CA . VAL A 1 89 ? -7.822 7.016 11.205 1.00 93.44 89 VAL A CA 1
ATOM 685 C C . VAL A 1 89 ? -9.299 6.972 10.850 1.00 93.44 89 VAL A C 1
ATOM 687 O O . VAL A 1 89 ? -9.768 6.096 10.120 1.00 93.44 89 VAL A O 1
ATOM 690 N N . ASN A 1 90 ? -10.052 7.933 11.370 1.00 91.38 90 ASN A N 1
ATOM 691 C CA . ASN A 1 90 ? -11.357 8.269 10.817 1.00 91.38 90 ASN A CA 1
ATOM 692 C C . ASN A 1 90 ? -11.169 9.185 9.591 1.00 91.38 90 ASN A C 1
ATOM 694 O O . ASN A 1 90 ? -10.056 9.612 9.260 1.00 91.38 90 ASN A O 1
ATOM 698 N N . ARG A 1 91 ? -12.269 9.503 8.903 1.00 88.25 91 ARG A N 1
ATOM 699 C CA . ARG A 1 91 ? -12.234 10.347 7.700 1.00 88.25 91 ARG A CA 1
ATOM 700 C C . ARG A 1 91 ? -11.686 11.750 7.976 1.00 88.25 91 ARG A C 1
ATOM 702 O O . ARG A 1 91 ? -11.021 12.320 7.116 1.00 88.25 91 ARG A O 1
ATOM 709 N N . SER A 1 92 ? -11.960 12.321 9.150 1.00 86.81 92 SER A N 1
ATOM 710 C CA . SER A 1 92 ? -11.539 13.685 9.485 1.00 86.81 92 SER A CA 1
ATOM 711 C C . SER A 1 92 ? -10.030 13.788 9.721 1.00 86.81 92 SER A C 1
ATOM 713 O O . SER A 1 92 ? -9.402 14.679 9.152 1.00 86.81 92 SER A O 1
ATOM 715 N N . ALA A 1 93 ? -9.436 12.856 10.473 1.00 85.25 93 ALA A N 1
ATOM 716 C CA . ALA A 1 93 ? -7.995 12.823 10.731 1.00 85.25 93 ALA A CA 1
ATOM 717 C C . ALA A 1 93 ? -7.171 12.476 9.477 1.00 85.25 93 ALA A C 1
ATOM 719 O O . ALA A 1 93 ? -6.054 12.961 9.323 1.00 85.25 93 ALA A O 1
ATOM 720 N N . GLY A 1 94 ? -7.729 11.676 8.561 1.00 84.56 94 GLY A N 1
ATOM 721 C CA . GLY A 1 94 ? -7.092 11.301 7.294 1.00 84.56 94 GLY A CA 1
ATOM 722 C C . GLY A 1 94 ? -7.500 12.143 6.080 1.00 84.56 94 GLY A C 1
ATOM 723 O O . GLY A 1 94 ? -7.179 11.745 4.963 1.00 84.56 94 GLY A O 1
ATOM 724 N N . ARG A 1 95 ? -8.227 13.258 6.257 1.00 88.62 95 ARG A N 1
ATOM 725 C CA . ARG A 1 95 ? -8.985 13.931 5.178 1.00 88.62 95 ARG A CA 1
ATOM 726 C C . ARG A 1 95 ? -8.192 14.147 3.888 1.00 88.62 95 ARG A C 1
ATOM 728 O O . ARG A 1 95 ? -8.723 13.872 2.820 1.00 88.62 95 ARG A O 1
ATOM 735 N N . GLU A 1 96 ? -6.960 14.640 3.988 1.00 92.12 96 GLU A N 1
ATOM 736 C CA . GLU A 1 96 ? -6.107 14.923 2.827 1.00 92.12 96 GLU A CA 1
ATOM 737 C C . GLU A 1 96 ? -5.784 13.645 2.038 1.00 92.12 96 GLU A C 1
ATOM 739 O O . GLU A 1 96 ? -6.144 13.534 0.869 1.00 92.12 96 GLU A O 1
ATOM 744 N N . ALA A 1 97 ? -5.173 12.648 2.687 1.00 92.00 97 ALA A N 1
ATOM 745 C CA . ALA A 1 97 ? -4.797 11.394 2.035 1.00 92.00 97 ALA A CA 1
ATOM 746 C C . ALA A 1 97 ? -6.020 10.613 1.526 1.00 92.00 97 ALA A C 1
ATOM 748 O O . ALA A 1 97 ? -5.962 9.998 0.461 1.00 92.00 97 ALA A O 1
ATOM 749 N N . ILE A 1 98 ? -7.139 10.651 2.258 1.00 93.38 98 ILE A N 1
ATOM 750 C CA . ILE A 1 98 ? -8.393 10.016 1.836 1.00 93.38 98 ILE A CA 1
ATOM 751 C C . ILE A 1 98 ? -8.985 10.722 0.613 1.00 93.38 98 ILE A C 1
ATOM 753 O O . ILE A 1 98 ? -9.337 10.037 -0.342 1.00 93.38 98 ILE A O 1
ATOM 757 N N . GLY A 1 99 ? -9.035 12.057 0.599 1.00 91.75 99 GLY A N 1
ATOM 758 C CA . GLY A 1 99 ? -9.536 12.824 -0.546 1.00 91.75 99 GLY A CA 1
ATOM 759 C C . GLY A 1 99 ? -8.708 12.589 -1.812 1.00 91.75 99 GLY A C 1
ATOM 760 O O . GLY A 1 99 ? -9.259 12.226 -2.847 1.00 91.75 99 GLY A O 1
ATOM 761 N N . ILE A 1 100 ? -7.377 12.666 -1.711 1.00 92.88 100 ILE A N 1
ATOM 762 C CA . ILE A 1 100 ? -6.477 12.400 -2.849 1.00 92.88 100 ILE A CA 1
ATOM 763 C C . ILE A 1 100 ? -6.612 10.943 -3.324 1.00 92.88 100 ILE A C 1
ATOM 765 O O . ILE A 1 100 ? -6.575 10.664 -4.522 1.00 92.88 100 ILE A O 1
ATOM 769 N N . THR A 1 101 ? -6.821 9.992 -2.408 1.00 92.75 101 THR A N 1
ATOM 770 C CA . THR A 1 101 ? -7.091 8.590 -2.773 1.00 92.75 101 THR A CA 1
ATOM 771 C C . THR A 1 101 ? -8.410 8.440 -3.531 1.00 92.75 101 THR A C 1
ATOM 773 O O . THR A 1 101 ? -8.452 7.720 -4.527 1.00 92.75 101 THR A O 1
ATOM 776 N N . GLU A 1 102 ? -9.479 9.116 -3.099 1.00 92.06 102 GLU A N 1
ATOM 777 C CA . GLU A 1 102 ? -10.776 9.123 -3.791 1.00 92.06 102 GLU A CA 1
ATOM 778 C C . GLU A 1 102 ? -10.649 9.665 -5.212 1.00 92.06 102 GLU A C 1
ATOM 780 O O . GLU A 1 102 ? -11.124 9.030 -6.157 1.00 92.06 102 GLU A O 1
ATOM 785 N N . GLU A 1 103 ? -9.972 10.799 -5.371 1.00 90.88 103 GLU A N 1
ATOM 786 C CA . GLU A 1 103 ? -9.727 11.429 -6.668 1.00 90.88 103 GLU A CA 1
ATOM 787 C C . GLU A 1 103 ? -8.899 10.523 -7.584 1.00 90.88 103 GLU A C 1
ATOM 789 O O . GLU A 1 103 ? -9.257 10.319 -8.750 1.00 90.88 103 GLU A O 1
ATOM 794 N N . PHE A 1 104 ? -7.835 9.912 -7.055 1.00 89.38 104 PHE A N 1
ATOM 795 C CA . PHE A 1 104 ? -6.966 9.043 -7.840 1.00 89.38 104 PHE A CA 1
ATOM 796 C C . PHE A 1 104 ? -7.686 7.760 -8.281 1.00 89.38 104 PHE A C 1
ATOM 798 O O . PHE A 1 104 ? -7.676 7.418 -9.465 1.00 89.38 104 PHE A O 1
ATOM 805 N N . VAL A 1 105 ? -8.386 7.084 -7.364 1.00 87.56 105 VAL A N 1
ATOM 806 C CA . VAL A 1 105 ? -9.183 5.886 -7.679 1.00 87.56 105 VAL A CA 1
ATOM 807 C C . VAL A 1 105 ? -10.302 6.212 -8.669 1.00 87.56 105 VAL A C 1
ATOM 809 O O . VAL A 1 105 ? -10.534 5.447 -9.606 1.00 87.56 105 VAL A O 1
ATOM 812 N N . THR A 1 106 ? -10.981 7.349 -8.500 1.00 86.88 106 THR A N 1
ATOM 813 C CA . THR A 1 106 ? -12.017 7.801 -9.440 1.00 86.88 106 THR A CA 1
ATOM 814 C C . THR A 1 106 ? -11.423 8.002 -10.827 1.00 86.88 106 THR A C 1
ATOM 816 O O . THR A 1 106 ? -11.952 7.460 -11.794 1.00 86.88 106 THR A O 1
ATOM 819 N N . SER A 1 107 ? -10.287 8.695 -10.922 1.00 84.75 107 SER A N 1
ATOM 820 C CA . SER A 1 107 ? -9.610 8.957 -12.194 1.00 84.75 107 SER A CA 1
ATOM 821 C C . SER A 1 107 ? -9.190 7.665 -12.901 1.00 84.75 107 SER A C 1
ATOM 823 O O . SER A 1 107 ? -9.398 7.537 -14.105 1.00 84.75 107 SER A O 1
ATOM 825 N N . LEU A 1 108 ? -8.665 6.676 -12.166 1.00 81.06 108 LEU A N 1
ATOM 826 C CA . LEU A 1 108 ? -8.295 5.360 -12.712 1.00 81.06 108 LEU A CA 1
ATOM 827 C C . LEU A 1 108 ? -9.495 4.549 -13.225 1.00 81.06 108 LEU A C 1
ATOM 829 O O . LEU A 1 108 ? -9.338 3.702 -14.105 1.00 81.06 108 LEU A O 1
ATOM 833 N N . ASN A 1 109 ? -10.681 4.775 -12.662 1.00 80.62 109 ASN A N 1
ATOM 834 C CA . ASN A 1 109 ? -11.895 4.057 -13.040 1.00 80.62 109 ASN A CA 1
ATOM 835 C C . ASN A 1 109 ? -12.659 4.717 -14.192 1.00 80.62 109 ASN A C 1
ATOM 837 O O . ASN A 1 109 ? -13.400 4.023 -14.883 1.00 80.62 109 ASN A O 1
ATOM 841 N N . THR A 1 110 ? -12.492 6.024 -14.399 1.00 80.31 110 THR A N 1
ATOM 842 C CA . THR A 1 110 ? -13.238 6.792 -15.409 1.00 80.31 110 THR A CA 1
ATOM 843 C C . THR A 1 110 ? -12.411 7.185 -16.629 1.00 80.31 110 THR A C 1
ATOM 845 O O . THR A 1 110 ? -12.992 7.495 -17.667 1.00 80.31 110 THR A O 1
ATOM 848 N N . SER A 1 111 ? -11.080 7.177 -16.534 1.00 74.62 111 SER A N 1
ATOM 849 C CA . SER A 1 111 ? -10.202 7.606 -17.627 1.00 74.62 111 SER A CA 1
ATOM 850 C C . SER A 1 111 ? -9.796 6.446 -18.530 1.00 74.62 111 SER A C 1
ATOM 852 O O . SER A 1 111 ? -9.486 5.349 -18.065 1.00 74.62 111 SER A O 1
ATOM 854 N N . GLU A 1 112 ? -9.693 6.716 -19.830 1.00 70.56 112 GLU A N 1
ATOM 855 C CA . GLU A 1 112 ? -8.975 5.835 -20.748 1.00 70.56 112 GLU A CA 1
ATOM 856 C C . GLU A 1 112 ? -7.468 5.949 -20.485 1.00 70.56 112 GLU A C 1
ATOM 858 O O . GLU A 1 112 ? -6.860 7.014 -20.625 1.00 70.56 112 GLU A O 1
ATOM 863 N N . LEU A 1 113 ? -6.846 4.841 -20.083 1.00 70.50 113 LEU A N 1
ATOM 864 C CA . LEU A 1 113 ? -5.413 4.800 -19.807 1.00 70.50 113 LEU A CA 1
ATOM 865 C C . LEU A 1 113 ? -4.653 4.765 -21.133 1.00 70.50 113 LEU A C 1
ATOM 867 O O . LEU A 1 113 ? -4.566 3.734 -21.797 1.00 70.50 113 LEU A O 1
ATOM 871 N N . THR A 1 114 ? -4.123 5.920 -21.531 1.00 63.47 114 THR A N 1
ATOM 872 C CA . THR A 1 114 ? -3.343 6.047 -22.764 1.00 63.47 114 THR A CA 1
ATOM 873 C C . THR A 1 114 ? -1.878 5.741 -22.493 1.00 63.47 114 THR A C 1
ATOM 875 O O . THR A 1 114 ? -1.275 6.326 -21.594 1.00 63.47 114 THR A O 1
ATOM 878 N N . LEU A 1 115 ? -1.311 4.854 -23.311 1.00 65.88 115 LEU A N 1
ATOM 879 C CA . LEU A 1 115 ? 0.101 4.498 -23.270 1.00 65.88 115 LEU A CA 1
ATOM 880 C C . LEU A 1 115 ? 0.942 5.435 -24.147 1.00 65.88 115 LEU A C 1
ATOM 882 O O . LEU A 1 115 ? 0.604 5.633 -25.316 1.00 65.88 115 LEU A O 1
ATOM 886 N N . ARG A 1 116 ? 2.051 5.984 -23.631 1.00 63.81 116 ARG A N 1
ATOM 887 C CA . ARG A 1 116 ? 2.983 6.818 -24.423 1.00 63.81 116 ARG A CA 1
ATOM 888 C C . ARG A 1 116 ? 4.441 6.455 -24.186 1.00 63.81 116 ARG A C 1
ATOM 890 O O . ARG A 1 116 ? 4.794 5.972 -23.127 1.00 63.81 116 ARG A O 1
ATOM 897 N N . ALA A 1 117 ? 5.312 6.664 -25.167 1.00 63.41 117 ALA A N 1
ATOM 898 C CA . ALA A 1 117 ? 6.745 6.511 -24.930 1.00 63.41 117 ALA A CA 1
ATOM 899 C C . ALA A 1 117 ? 7.237 7.650 -24.025 1.00 63.41 117 ALA A C 1
ATOM 901 O O . ALA A 1 117 ? 6.950 8.815 -24.302 1.00 63.41 117 ALA A O 1
ATOM 902 N N . ALA A 1 118 ? 7.985 7.316 -22.977 1.00 65.50 118 ALA A N 1
ATOM 903 C CA . ALA A 1 118 ? 8.581 8.288 -22.068 1.00 65.50 118 ALA A CA 1
ATOM 904 C C . ALA A 1 118 ? 10.096 8.070 -21.980 1.00 65.50 118 ALA A C 1
ATOM 906 O O . ALA A 1 118 ? 10.565 6.934 -21.892 1.00 65.50 118 ALA A O 1
ATOM 907 N N . ASP A 1 119 ? 10.858 9.164 -21.994 1.00 64.38 119 ASP A N 1
ATOM 908 C CA . ASP A 1 119 ? 12.271 9.146 -21.621 1.00 64.38 119 ASP A CA 1
ATOM 909 C C . ASP A 1 119 ? 12.376 9.319 -20.102 1.00 64.38 119 ASP A C 1
ATOM 911 O O . ASP A 1 119 ? 11.837 10.269 -19.533 1.00 64.38 119 ASP A O 1
ATOM 915 N N . ARG A 1 120 ? 13.030 8.364 -19.440 1.00 66.81 120 ARG A N 1
ATOM 916 C CA . ARG A 1 120 ? 13.074 8.247 -17.978 1.00 66.81 120 ARG A CA 1
ATOM 917 C C . ARG A 1 120 ? 14.500 8.218 -17.431 1.00 66.81 120 ARG A C 1
ATOM 919 O O . ARG A 1 120 ? 14.739 7.615 -16.389 1.00 66.81 120 ARG A O 1
ATOM 926 N N . ALA A 1 121 ? 15.435 8.901 -18.095 1.00 63.94 121 ALA A N 1
ATOM 927 C CA . ALA A 1 121 ? 16.849 8.962 -17.704 1.00 63.94 121 ALA A CA 1
ATOM 928 C C . ALA A 1 121 ? 17.108 9.353 -16.228 1.00 63.94 121 ALA A C 1
ATOM 930 O O . ALA A 1 121 ? 18.171 9.043 -15.697 1.00 63.94 121 ALA A O 1
ATOM 931 N N . SER A 1 122 ? 16.154 10.014 -15.561 1.00 62.38 122 SER A N 1
ATOM 932 C CA . SER A 1 122 ? 16.246 10.454 -14.163 1.00 62.38 122 SER A CA 1
ATOM 933 C C . SER A 1 122 ? 15.234 9.800 -13.211 1.00 62.38 122 SER A C 1
ATOM 935 O O . SER A 1 122 ? 15.089 10.268 -12.083 1.00 62.38 122 SER A O 1
ATOM 937 N N . SER A 1 123 ? 14.482 8.780 -13.640 1.00 68.62 123 SER A N 1
ATOM 938 C CA . SER A 1 123 ? 13.503 8.129 -12.760 1.00 68.62 123 SER A CA 1
ATOM 939 C C . SER A 1 123 ? 14.185 7.136 -11.820 1.00 68.62 123 SER A C 1
ATOM 941 O O . SER A 1 123 ? 14.989 6.316 -12.255 1.00 68.62 123 SER A O 1
ATOM 943 N N . GLN A 1 124 ? 13.840 7.200 -10.534 1.00 66.88 124 GLN A N 1
ATOM 944 C CA . GLN A 1 124 ? 14.305 6.241 -9.527 1.00 66.88 124 GLN A CA 1
ATOM 945 C C . GLN A 1 124 ? 13.422 4.986 -9.444 1.00 66.88 124 GLN A C 1
ATOM 947 O O . GLN A 1 124 ? 13.805 4.018 -8.801 1.00 66.88 124 GLN A O 1
ATOM 952 N N . PHE A 1 125 ? 12.247 4.985 -10.082 1.00 74.38 125 PHE A N 1
ATOM 953 C CA . PHE A 1 125 ? 11.319 3.856 -10.054 1.00 74.38 125 PHE A CA 1
ATOM 954 C C . PHE A 1 125 ? 11.672 2.868 -11.167 1.00 74.38 125 PHE A C 1
ATOM 956 O O . PHE A 1 125 ? 11.763 3.253 -12.328 1.00 74.38 125 PHE A O 1
ATOM 963 N N . GLN A 1 126 ? 11.865 1.598 -10.818 1.00 70.94 126 GLN A N 1
ATOM 964 C CA . GLN A 1 126 ? 12.140 0.499 -11.749 1.00 70.94 126 GLN A CA 1
ATOM 965 C C . GLN A 1 126 ? 10.868 -0.272 -12.107 1.00 70.94 126 GLN A C 1
ATOM 967 O O . GLN A 1 126 ? 10.684 -0.695 -13.252 1.00 70.94 126 GLN A O 1
ATOM 972 N N . PHE A 1 127 ? 9.971 -0.434 -11.135 1.00 75.94 127 PHE A N 1
ATOM 973 C CA . PHE A 1 127 ? 8.712 -1.147 -11.298 1.00 75.94 127 PHE A CA 1
ATOM 974 C C . PHE A 1 127 ? 7.632 -0.552 -10.397 1.00 75.94 127 PHE A C 1
ATOM 976 O O . PHE A 1 127 ? 7.896 -0.191 -9.252 1.00 75.94 127 PHE A O 1
ATOM 983 N N . ILE A 1 128 ? 6.403 -0.474 -10.907 1.00 75.44 128 ILE A N 1
ATOM 984 C CA . ILE A 1 128 ? 5.228 -0.052 -10.138 1.00 75.44 128 ILE A CA 1
ATOM 985 C C . ILE A 1 128 ? 4.113 -1.062 -10.371 1.00 75.44 128 ILE A C 1
ATOM 987 O O . ILE A 1 128 ? 3.895 -1.455 -11.512 1.00 75.44 128 ILE A O 1
ATOM 991 N N . LYS A 1 129 ? 3.404 -1.450 -9.305 1.00 80.25 129 LYS A N 1
ATOM 992 C CA . LYS A 1 129 ? 2.166 -2.245 -9.349 1.00 80.25 129 LYS A CA 1
ATOM 993 C C . LYS A 1 129 ? 1.088 -1.556 -8.523 1.00 80.25 129 LYS A C 1
ATOM 995 O O . LYS A 1 129 ? 1.347 -1.185 -7.383 1.00 80.25 129 LYS A O 1
ATOM 1000 N N . ILE A 1 130 ? -0.113 -1.431 -9.083 1.00 80.88 130 ILE A N 1
ATOM 1001 C CA . ILE A 1 130 ? -1.270 -0.789 -8.442 1.00 80.88 130 ILE A CA 1
ATOM 1002 C C . ILE A 1 130 ? -2.393 -1.823 -8.264 1.00 80.88 130 ILE A C 1
ATOM 1004 O O . ILE A 1 130 ? -2.579 -2.692 -9.112 1.00 80.88 130 ILE A O 1
ATOM 1008 N N . GLU A 1 131 ? -3.135 -1.749 -7.164 1.00 81.75 131 GLU A N 1
ATOM 1009 C CA . GLU A 1 131 ? -4.324 -2.566 -6.887 1.00 81.75 131 GLU A CA 1
ATOM 1010 C C . GLU A 1 131 ? -5.465 -1.663 -6.408 1.00 81.75 131 GLU A C 1
ATOM 1012 O O . GLU A 1 131 ? -5.239 -0.830 -5.530 1.00 81.75 131 GLU A O 1
ATOM 1017 N N . VAL A 1 132 ? -6.679 -1.824 -6.955 1.00 82.56 132 VAL A N 1
ATOM 1018 C CA . VAL A 1 132 ? -7.834 -0.962 -6.649 1.00 82.56 132 VAL A CA 1
ATOM 1019 C C . VAL A 1 132 ? -9.044 -1.807 -6.245 1.00 82.56 132 VAL A C 1
ATOM 1021 O O . VAL A 1 132 ? -9.574 -2.563 -7.050 1.00 82.56 132 VAL A O 1
ATOM 1024 N N . GLY A 1 133 ? -9.520 -1.649 -5.007 1.00 70.75 133 GLY A N 1
ATOM 1025 C CA . GLY A 1 133 ? -10.793 -2.217 -4.540 1.00 70.75 133 GLY A CA 1
ATOM 1026 C C . GLY A 1 133 ? -10.926 -3.742 -4.655 1.00 70.75 133 GLY A C 1
ATOM 1027 O O . GLY A 1 133 ? -12.024 -4.227 -4.908 1.00 70.75 133 GLY A O 1
ATOM 1028 N N . GLY A 1 134 ? -9.827 -4.491 -4.517 1.00 60.06 134 GLY A N 1
ATOM 1029 C CA . GLY A 1 134 ? -9.801 -5.954 -4.664 1.00 60.06 134 GLY A CA 1
ATOM 1030 C C . GLY A 1 134 ? -9.827 -6.458 -6.114 1.00 60.06 134 GLY A C 1
ATOM 1031 O O . GLY A 1 134 ? -9.547 -7.632 -6.357 1.00 60.06 134 GLY A O 1
ATOM 1032 N N . GLU A 1 135 ? -10.084 -5.589 -7.095 1.00 58.56 135 GLU A N 1
ATOM 1033 C CA . GLU A 1 135 ? -9.780 -5.867 -8.495 1.00 58.56 135 GLU A CA 1
ATOM 1034 C C . GLU A 1 135 ? -8.295 -5.572 -8.741 1.00 58.56 135 GLU A C 1
ATOM 1036 O O . GLU A 1 135 ? -7.820 -4.433 -8.654 1.00 58.56 135 GLU A O 1
ATOM 1041 N N . ILE A 1 136 ? -7.529 -6.617 -9.060 1.00 55.03 136 ILE A N 1
ATOM 1042 C CA . ILE A 1 136 ? -6.114 -6.468 -9.398 1.00 55.03 136 ILE A CA 1
ATOM 1043 C C . ILE A 1 136 ? -6.013 -5.847 -10.795 1.00 55.03 136 ILE A C 1
ATOM 1045 O O . ILE A 1 136 ? -5.906 -6.542 -11.804 1.00 55.03 136 ILE A O 1
ATOM 1049 N N . ARG A 1 137 ? -5.998 -4.514 -10.859 1.00 56.94 137 ARG 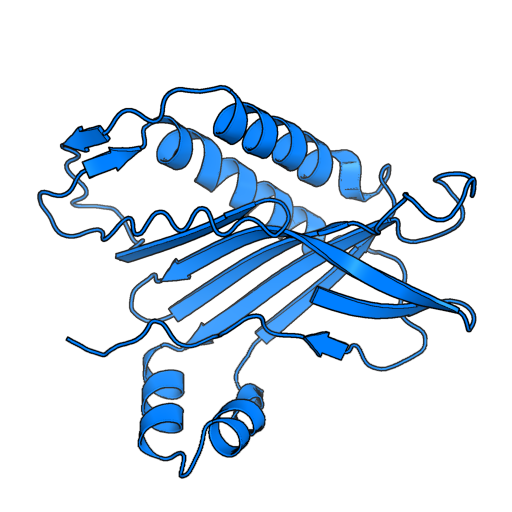A N 1
ATOM 1050 C CA . ARG A 1 137 ? -5.515 -3.770 -12.029 1.00 56.94 137 ARG A CA 1
ATOM 1051 C C . ARG A 1 137 ? -4.000 -3.629 -11.944 1.00 56.94 137 ARG A C 1
ATOM 1053 O O . ARG A 1 137 ? -3.475 -2.541 -11.743 1.00 56.94 137 ARG A O 1
ATOM 1060 N N . ALA A 1 138 ? -3.297 -4.753 -12.075 1.00 50.09 138 ALA A N 1
ATOM 1061 C CA . ALA A 1 138 ? -1.841 -4.754 -12.082 1.00 50.09 138 ALA A CA 1
ATOM 1062 C C . ALA A 1 138 ? -1.331 -4.103 -13.374 1.00 50.09 138 ALA A C 1
ATOM 1064 O O . ALA A 1 138 ? -1.178 -4.755 -14.406 1.00 50.09 138 ALA A O 1
ATOM 1065 N N . PHE A 1 139 ? -1.051 -2.806 -13.314 1.00 58.22 139 PHE A N 1
ATOM 1066 C CA . PHE A 1 139 ? -0.225 -2.156 -14.319 1.00 58.22 139 PHE A CA 1
ATOM 1067 C C . PHE A 1 139 ? 1.214 -2.551 -14.034 1.00 58.22 139 PHE A C 1
ATOM 1069 O O . PHE A 1 139 ? 1.781 -2.070 -13.066 1.00 58.22 139 PHE A O 1
ATOM 1076 N N . ASN A 1 140 ? 1.794 -3.438 -14.840 1.00 50.75 140 ASN A N 1
ATOM 1077 C CA . ASN A 1 140 ? 3.232 -3.677 -14.812 1.00 50.75 140 ASN A CA 1
ATOM 1078 C C . ASN A 1 140 ? 3.903 -2.560 -15.608 1.00 50.75 140 ASN A C 1
ATOM 1080 O O . ASN A 1 140 ? 4.163 -2.704 -16.804 1.00 50.75 140 ASN A O 1
ATOM 1084 N N . ILE A 1 141 ? 4.152 -1.426 -14.960 1.00 52.91 141 ILE A N 1
ATOM 1085 C CA . ILE A 1 141 ? 4.959 -0.375 -15.571 1.00 52.91 141 ILE A CA 1
ATOM 1086 C C . ILE A 1 141 ? 6.411 -0.746 -15.281 1.00 52.91 141 ILE A C 1
ATOM 1088 O O . ILE A 1 141 ? 6.952 -0.401 -14.236 1.00 52.91 141 ILE A O 1
ATOM 1092 N N . GLY A 1 142 ? 7.021 -1.529 -16.171 1.00 49.09 142 GLY A N 1
ATOM 1093 C CA . GLY A 1 142 ? 8.464 -1.751 -16.154 1.00 49.09 142 GLY A CA 1
ATOM 1094 C C . GLY A 1 142 ? 9.151 -0.507 -16.701 1.00 49.09 142 GLY A C 1
ATOM 1095 O O . GLY A 1 142 ? 8.838 -0.081 -17.812 1.00 49.09 142 GLY A O 1
ATOM 1096 N N . TYR A 1 143 ? 10.056 0.096 -15.939 1.00 52.22 143 TYR A N 1
ATOM 1097 C CA . TYR A 1 143 ? 10.817 1.280 -16.336 1.00 52.22 143 TYR A CA 1
ATOM 1098 C C . TYR A 1 143 ? 12.108 0.836 -17.035 1.00 52.22 143 TYR A C 1
ATOM 1100 O O . TYR A 1 143 ? 13.217 1.126 -16.600 1.00 52.22 143 TYR A O 1
ATOM 1108 N N . SER A 1 144 ? 11.956 0.091 -18.132 1.00 41.66 144 SER A N 1
ATOM 1109 C CA . SER A 1 144 ? 13.039 -0.059 -19.101 1.00 41.66 144 SER A CA 1
ATOM 1110 C C . SER A 1 144 ? 13.113 1.238 -19.911 1.00 41.66 144 SER A C 1
ATOM 1112 O O . SER A 1 144 ? 12.064 1.801 -20.238 1.00 41.66 144 SER A O 1
ATOM 1114 N N . PRO A 1 145 ? 14.302 1.733 -20.292 1.00 41.44 145 PRO A N 1
ATOM 1115 C CA . PRO A 1 145 ? 14.369 2.744 -21.338 1.00 41.44 145 PRO A CA 1
ATOM 1116 C C . PRO A 1 145 ? 13.623 2.166 -22.551 1.00 41.44 145 PRO A C 1
ATOM 1118 O O . PRO A 1 145 ? 13.910 1.042 -22.961 1.00 41.44 145 PRO A O 1
ATOM 1121 N N . VAL A 1 146 ? 12.639 2.896 -23.086 1.00 44.84 146 VAL A N 1
ATOM 1122 C CA . VAL A 1 146 ? 11.760 2.500 -24.213 1.00 44.84 146 VAL A CA 1
ATOM 1123 C C . VAL A 1 146 ? 10.476 1.697 -23.870 1.00 44.84 146 VAL A C 1
ATOM 1125 O O . VAL A 1 146 ? 9.958 0.975 -24.717 1.00 44.84 146 VAL A O 1
ATOM 1128 N N . THR A 1 147 ? 9.871 1.854 -22.687 1.00 53.78 147 THR A N 1
ATOM 1129 C CA . THR A 1 147 ? 8.504 1.337 -22.412 1.00 53.78 147 THR A CA 1
ATOM 1130 C C . THR A 1 147 ? 7.473 2.429 -22.109 1.00 53.78 147 THR A C 1
ATOM 1132 O O . THR A 1 147 ? 7.790 3.592 -21.868 1.00 53.78 147 THR A O 1
ATOM 1135 N N . THR A 1 148 ? 6.200 2.044 -22.214 1.00 54.09 148 THR A N 1
ATOM 1136 C CA . THR A 1 148 ? 5.025 2.918 -22.191 1.00 54.09 148 THR A CA 1
ATOM 1137 C C . THR A 1 148 ? 4.702 3.496 -20.799 1.00 54.09 148 THR A C 1
ATOM 1139 O O . THR A 1 148 ? 4.655 2.751 -19.820 1.00 54.09 148 THR A O 1
ATOM 1142 N N . SER A 1 149 ? 4.436 4.802 -20.710 1.00 60.16 149 SER A N 1
ATOM 1143 C CA . SER A 1 149 ? 3.846 5.526 -19.575 1.00 60.16 149 SER A CA 1
ATOM 1144 C C . SER A 1 149 ? 2.333 5.414 -19.572 1.00 60.16 149 SER A C 1
ATOM 1146 O O . SER A 1 149 ? 1.728 5.273 -20.627 1.00 60.16 149 SER A O 1
ATOM 1148 N N . ILE A 1 150 ? 1.720 5.540 -18.398 1.00 69.75 150 ILE A N 1
ATOM 1149 C CA . ILE A 1 150 ? 0.307 5.900 -18.273 1.00 69.75 150 ILE A CA 1
ATOM 1150 C C . ILE A 1 150 ? 0.305 7.309 -17.689 1.00 69.75 150 ILE A C 1
ATOM 1152 O O . ILE A 1 150 ? 0.571 7.463 -16.498 1.00 69.75 150 ILE A O 1
ATOM 1156 N N . ASP A 1 151 ? 0.046 8.323 -18.519 1.00 72.56 151 ASP A N 1
ATOM 1157 C CA . ASP A 1 151 ? 0.209 9.742 -18.148 1.00 72.56 151 ASP A CA 1
ATOM 1158 C C . ASP A 1 151 ? -0.506 10.080 -16.829 1.00 72.56 151 ASP A C 1
ATOM 1160 O O . ASP A 1 151 ? 0.072 10.719 -15.955 1.00 72.56 151 ASP A O 1
ATOM 1164 N N . LEU A 1 152 ? -1.725 9.556 -16.651 1.00 77.88 152 LEU A N 1
ATOM 1165 C CA . LEU A 1 152 ? -2.516 9.725 -15.431 1.00 77.88 152 LEU A CA 1
ATOM 1166 C C . LEU A 1 152 ? -1.802 9.197 -14.176 1.00 77.88 152 LEU A C 1
ATOM 1168 O O . LEU A 1 152 ? -1.834 9.836 -13.125 1.00 77.88 152 LEU A O 1
ATOM 1172 N N . VAL A 1 153 ? -1.182 8.017 -14.270 1.00 78.88 153 VAL A N 1
ATOM 1173 C CA . VAL A 1 153 ? -0.491 7.386 -13.139 1.00 78.88 153 VAL A CA 1
ATOM 1174 C C . VAL A 1 153 ? 0.768 8.174 -12.808 1.00 78.88 153 VAL A C 1
ATOM 1176 O O . VAL A 1 153 ? 0.990 8.491 -11.647 1.00 78.88 153 VAL A O 1
ATOM 1179 N N . GLU A 1 154 ? 1.571 8.538 -13.806 1.00 76.88 154 GLU A N 1
ATOM 1180 C CA . GLU A 1 154 ? 2.817 9.273 -13.563 1.00 76.88 154 GLU A CA 1
ATOM 1181 C C . GLU A 1 154 ? 2.589 10.679 -13.008 1.00 76.88 154 GLU A C 1
ATOM 1183 O O . GLU A 1 154 ? 3.382 11.132 -12.184 1.00 76.88 154 GLU A O 1
ATOM 1188 N N . SER A 1 155 ? 1.503 11.354 -13.401 1.00 80.94 155 SER A N 1
ATOM 1189 C CA . SER A 1 155 ? 1.182 12.679 -12.868 1.00 80.94 155 SER A CA 1
ATOM 1190 C C . SER A 1 155 ? 0.632 12.638 -11.442 1.00 80.94 155 SER A C 1
ATOM 1192 O O . SER A 1 155 ? 0.979 13.497 -10.639 1.00 80.94 155 SER A O 1
ATOM 1194 N N . ALA A 1 156 ? -0.228 11.665 -11.121 1.00 85.56 156 ALA A N 1
ATOM 1195 C CA . ALA A 1 156 ? -0.952 11.638 -9.846 1.00 85.56 156 ALA A CA 1
ATOM 1196 C C . ALA A 1 156 ? -0.213 10.871 -8.739 1.00 85.56 156 ALA A C 1
ATOM 1198 O O . ALA A 1 156 ? -0.358 11.171 -7.553 1.00 85.56 156 ALA A O 1
ATOM 1199 N N . LEU A 1 157 ? 0.593 9.871 -9.107 1.00 87.00 157 LEU A N 1
ATOM 1200 C CA . LEU A 1 157 ? 1.194 8.962 -8.138 1.00 87.00 157 LEU A CA 1
ATOM 1201 C C . LEU A 1 157 ? 2.167 9.638 -7.154 1.00 87.00 157 LEU A C 1
ATOM 1203 O O . LEU A 1 157 ? 2.085 9.312 -5.968 1.00 87.00 157 LEU A O 1
ATOM 1207 N N . PRO A 1 158 ? 3.065 10.561 -7.562 1.00 89.06 158 PRO A N 1
ATOM 1208 C CA . PRO A 1 158 ? 3.981 11.210 -6.622 1.00 89.06 158 PRO A CA 1
ATOM 1209 C C . PRO A 1 158 ? 3.253 11.993 -5.523 1.00 89.06 158 PRO A C 1
ATOM 1211 O O . PRO A 1 158 ? 3.620 11.905 -4.350 1.00 89.06 158 PRO A O 1
ATOM 1214 N N . GLU A 1 159 ? 2.198 12.723 -5.890 1.00 91.56 159 GLU A N 1
ATOM 1215 C CA . GLU A 1 159 ? 1.369 13.468 -4.942 1.00 91.56 159 GLU A CA 1
ATOM 1216 C C . GLU A 1 159 ? 0.633 12.523 -3.991 1.00 91.56 159 GLU A C 1
ATOM 1218 O O . GLU A 1 159 ? 0.673 12.711 -2.770 1.00 91.56 159 GLU A O 1
ATOM 1223 N N . TRP A 1 160 ? 0.038 11.458 -4.534 1.00 93.81 160 TRP A N 1
ATOM 1224 C CA . TRP A 1 160 ? -0.634 10.448 -3.727 1.00 93.81 160 TRP A CA 1
ATOM 1225 C C . TRP A 1 160 ? 0.322 9.790 -2.721 1.00 93.81 160 TRP A C 1
ATOM 1227 O O . TRP A 1 160 ? 0.023 9.774 -1.524 1.00 93.81 160 TRP A O 1
ATOM 1237 N N . LEU A 1 161 ? 1.503 9.33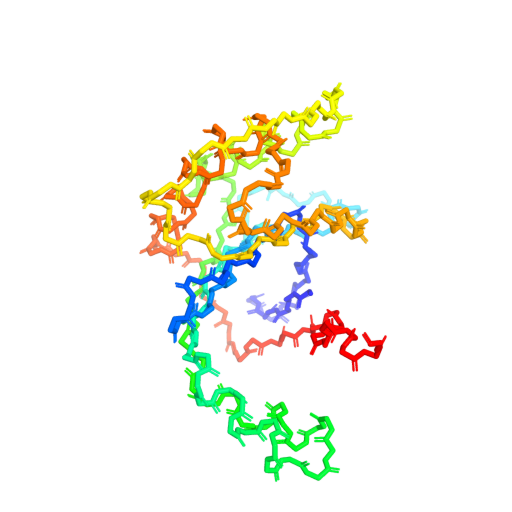5 -3.160 1.00 92.62 161 LEU A N 1
ATOM 1238 C CA . LEU A 1 161 ? 2.524 8.738 -2.287 1.00 92.62 161 LEU A CA 1
ATOM 1239 C C . LEU A 1 161 ? 2.925 9.694 -1.158 1.00 92.62 161 LEU A C 1
ATOM 1241 O O . LEU A 1 161 ? 2.969 9.291 0.005 1.00 92.62 161 LEU A O 1
ATOM 1245 N N . ALA A 1 162 ? 3.173 10.965 -1.484 1.00 92.75 162 ALA A N 1
ATOM 1246 C CA . ALA A 1 162 ? 3.557 11.972 -0.502 1.00 92.75 162 ALA A CA 1
ATOM 1247 C C . ALA A 1 162 ? 2.435 12.263 0.511 1.00 92.75 162 ALA A C 1
ATOM 1249 O O . ALA A 1 162 ? 2.716 12.497 1.687 1.00 92.75 162 ALA A O 1
ATOM 1250 N N . SER A 1 163 ? 1.170 12.242 0.079 1.00 94.06 163 SER A N 1
ATOM 1251 C CA . SER A 1 163 ? 0.020 12.458 0.967 1.00 94.06 163 SER A CA 1
ATOM 1252 C C . SER A 1 163 ? -0.131 11.337 1.999 1.00 94.06 163 SER A C 1
ATOM 1254 O O . SER A 1 163 ? -0.288 11.611 3.191 1.00 94.06 163 SER A O 1
ATOM 1256 N N . VAL A 1 164 ? 0.000 10.075 1.573 1.00 93.81 164 VAL A N 1
ATOM 1257 C CA . VAL A 1 164 ? -0.089 8.918 2.471 1.00 93.81 164 VAL A CA 1
ATOM 1258 C C . VAL A 1 164 ? 1.119 8.869 3.405 1.00 93.81 164 VAL A C 1
ATOM 1260 O O . VAL A 1 164 ? 0.950 8.590 4.588 1.00 93.81 164 VAL A O 1
ATOM 1263 N N . ASP A 1 165 ? 2.318 9.206 2.921 1.00 93.19 165 ASP A N 1
ATOM 1264 C CA . ASP A 1 165 ? 3.526 9.263 3.752 1.00 93.19 165 ASP A CA 1
ATOM 1265 C C . ASP A 1 165 ? 3.434 10.321 4.862 1.00 93.19 165 ASP A C 1
ATOM 1267 O O . ASP A 1 165 ? 3.836 10.080 5.999 1.00 93.19 165 ASP A O 1
ATOM 1271 N N . ARG A 1 166 ? 2.831 11.483 4.590 1.00 92.94 166 ARG A N 1
ATOM 1272 C CA . ARG A 1 166 ? 2.530 12.455 5.653 1.00 92.94 166 ARG A CA 1
ATOM 1273 C C . ARG A 1 166 ? 1.500 11.900 6.633 1.00 92.94 166 ARG A C 1
ATOM 1275 O O . ARG A 1 166 ? 1.701 11.973 7.844 1.00 92.94 166 ARG A O 1
ATOM 1282 N N . ALA A 1 167 ? 0.413 11.330 6.118 1.00 92.50 167 ALA A N 1
ATOM 1283 C CA . ALA A 1 167 ? -0.724 10.907 6.926 1.00 92.50 167 ALA A CA 1
ATOM 1284 C C . ALA A 1 167 ? -0.450 9.657 7.785 1.00 92.50 167 ALA A C 1
ATOM 1286 O O . ALA A 1 167 ? -0.990 9.554 8.884 1.00 92.50 167 ALA A O 1
ATOM 1287 N N . VAL A 1 168 ? 0.424 8.739 7.353 1.00 92.94 168 VAL A N 1
ATOM 1288 C CA . VAL A 1 168 ? 0.799 7.546 8.141 1.00 92.94 168 VAL A CA 1
ATOM 1289 C C . VAL A 1 168 ? 1.567 7.901 9.421 1.00 92.94 168 VAL A C 1
ATOM 1291 O O . VAL A 1 168 ? 1.622 7.104 10.352 1.00 92.94 168 VAL A O 1
ATOM 1294 N N . ASN A 1 169 ? 2.126 9.111 9.488 1.00 88.69 169 ASN A N 1
ATOM 1295 C CA . ASN A 1 169 ? 2.847 9.627 10.650 1.00 88.69 169 ASN A CA 1
ATOM 1296 C C . ASN A 1 169 ? 1.962 10.468 11.595 1.00 88.69 169 ASN A C 1
ATOM 1298 O O . ASN A 1 169 ? 2.431 10.920 12.641 1.00 88.69 169 ASN A O 1
ATOM 1302 N N . VAL A 1 170 ? 0.690 10.697 11.250 1.00 85.69 170 VAL A N 1
ATOM 1303 C CA . VAL A 1 170 ? -0.256 11.448 12.090 1.00 85.69 170 VAL A CA 1
ATOM 1304 C C . VAL A 1 170 ? -0.780 10.545 13.218 1.00 85.69 170 VAL A C 1
ATOM 1306 O O . VAL A 1 170 ? -1.033 9.361 12.985 1.00 85.69 170 VAL A O 1
ATOM 1309 N N . PRO A 1 171 ? -0.982 11.065 14.448 1.00 86.44 171 PRO A N 1
ATOM 1310 C CA . PRO A 1 171 ? -1.602 10.297 15.522 1.00 86.44 171 PRO A CA 1
ATOM 1311 C C . PRO A 1 171 ? -2.981 9.758 15.120 1.00 86.44 171 PRO A C 1
ATOM 1313 O O . PRO A 1 171 ? -3.871 10.518 14.745 1.00 86.44 171 PRO A O 1
ATOM 1316 N N . GLY A 1 172 ? -3.153 8.443 15.238 1.00 90.00 172 GLY A N 1
ATOM 1317 C CA . GLY A 1 172 ? -4.409 7.747 14.976 1.00 90.00 172 GLY A CA 1
ATOM 1318 C C . GLY A 1 172 ? -4.886 6.918 16.167 1.00 90.00 172 GLY A C 1
ATOM 1319 O O . GLY A 1 172 ? -4.306 6.945 17.257 1.00 90.00 172 GLY A O 1
ATOM 1320 N N . PHE A 1 173 ? -5.941 6.142 15.936 1.00 92.56 173 PHE A N 1
ATOM 1321 C CA . PHE A 1 173 ? -6.421 5.132 16.869 1.00 92.56 173 PHE A CA 1
ATOM 1322 C C . PHE A 1 173 ? -5.345 4.066 17.083 1.00 92.56 173 PHE A C 1
ATOM 1324 O O . PHE A 1 173 ? -4.691 3.611 16.140 1.00 92.56 173 PHE A O 1
ATOM 1331 N N . ARG A 1 174 ? -5.161 3.653 18.338 1.00 93.38 174 ARG A N 1
ATOM 1332 C CA . ARG A 1 174 ? -4.225 2.585 18.688 1.00 93.38 174 ARG A CA 1
ATOM 1333 C C . ARG A 1 174 ? -4.985 1.269 18.808 1.00 93.38 174 ARG A C 1
ATOM 1335 O O . ARG A 1 174 ? -5.987 1.248 19.517 1.00 93.38 174 ARG A O 1
ATOM 1342 N N . PRO A 1 175 ? -4.536 0.199 18.138 1.00 92.44 175 PRO A N 1
ATOM 1343 C CA . PRO A 1 175 ? -5.139 -1.112 18.307 1.00 92.44 175 PRO A CA 1
ATOM 1344 C C . PRO A 1 175 ? -4.857 -1.654 19.715 1.00 92.44 175 PRO A C 1
ATOM 1346 O O . PRO A 1 175 ? -3.795 -1.400 20.285 1.00 92.44 175 PRO A O 1
ATOM 1349 N N . ASP A 1 176 ? -5.781 -2.453 20.246 1.00 90.31 176 ASP A N 1
ATOM 1350 C CA . ASP A 1 176 ? -5.664 -3.087 21.569 1.00 90.31 176 ASP A CA 1
ATOM 1351 C C . ASP A 1 176 ? -4.589 -4.190 21.605 1.00 90.31 176 ASP A C 1
ATOM 1353 O O . ASP A 1 176 ? -4.175 -4.647 22.670 1.00 90.31 176 ASP A O 1
ATOM 1357 N N . GLY A 1 177 ? -4.156 -4.662 20.434 1.00 88.81 177 GLY A N 1
ATOM 1358 C CA . GLY A 1 177 ? -3.272 -5.810 20.293 1.00 88.81 177 GLY A CA 1
ATOM 1359 C C . GLY A 1 177 ? -2.550 -5.859 18.944 1.00 88.81 177 GLY A C 1
ATOM 1360 O O . GLY A 1 177 ? -2.557 -4.880 18.192 1.00 88.81 177 GLY A O 1
ATOM 1361 N N . PRO A 1 178 ? -1.900 -6.994 18.629 1.00 86.50 178 PRO A N 1
ATOM 1362 C CA . PRO A 1 178 ? -1.134 -7.138 17.401 1.00 86.50 178 PRO A CA 1
ATOM 1363 C C . PRO A 1 178 ? -2.033 -7.089 16.164 1.00 86.50 178 PRO A C 1
ATOM 1365 O O . PRO A 1 178 ? -3.160 -7.591 16.147 1.00 86.50 178 PRO A O 1
ATOM 1368 N N . LEU A 1 179 ? -1.486 -6.516 15.099 1.00 87.12 179 LEU A N 1
ATOM 1369 C CA . LEU A 1 179 ? -2.127 -6.458 13.794 1.00 87.12 179 LEU A CA 1
ATOM 1370 C C . LEU A 1 179 ? -2.017 -7.808 13.084 1.00 87.12 179 LEU A C 1
ATOM 1372 O O . LEU A 1 179 ? -1.022 -8.517 13.210 1.00 87.12 179 LEU A O 1
ATOM 1376 N N . THR A 1 180 ? -3.030 -8.151 12.291 1.00 84.81 180 THR A N 1
ATOM 1377 C CA . THR A 1 180 ? -2.960 -9.275 11.350 1.00 84.81 180 THR A CA 1
ATOM 1378 C C . THR A 1 180 ? -3.008 -8.740 9.928 1.00 84.81 180 THR A C 1
ATOM 1380 O O . THR A 1 180 ? -3.955 -8.046 9.559 1.00 84.81 180 THR A O 1
ATOM 1383 N N . ILE A 1 181 ? -2.018 -9.095 9.114 1.00 80.56 181 ILE A N 1
ATOM 1384 C CA . ILE A 1 181 ? -1.963 -8.740 7.696 1.00 80.56 181 ILE A CA 1
ATOM 1385 C C . ILE A 1 181 ? -2.194 -10.016 6.896 1.00 80.56 181 ILE A C 1
ATOM 1387 O O . ILE A 1 181 ? -1.451 -10.985 7.028 1.00 80.56 181 ILE A O 1
ATOM 1391 N N . SER A 1 182 ? -3.232 -10.017 6.066 1.00 71.31 182 SER A N 1
ATOM 1392 C CA . SER A 1 182 ? -3.425 -11.043 5.046 1.00 71.31 182 SER A CA 1
ATOM 1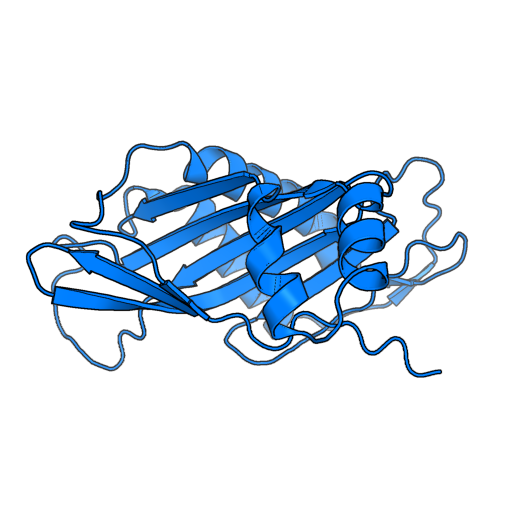393 C C . SER A 1 182 ? -2.877 -10.509 3.734 1.00 71.31 182 SER A C 1
ATOM 1395 O O . SER A 1 182 ? -3.359 -9.492 3.221 1.00 71.31 182 SER A O 1
ATOM 1397 N N . ILE A 1 183 ? -1.857 -11.185 3.222 1.00 63.25 183 ILE A N 1
ATOM 1398 C CA . ILE A 1 183 ? -1.189 -10.842 1.974 1.00 63.25 183 ILE A CA 1
ATOM 1399 C C . ILE A 1 183 ? -1.897 -11.600 0.850 1.00 63.25 183 ILE A C 1
ATOM 1401 O O . ILE A 1 183 ? -1.852 -12.830 0.817 1.00 63.25 183 ILE A O 1
ATOM 1405 N N . ASP A 1 184 ? -2.546 -10.879 -0.065 1.00 52.84 184 ASP A N 1
ATOM 1406 C CA . ASP A 1 184 ? -2.975 -11.468 -1.333 1.00 52.84 184 ASP A CA 1
ATOM 1407 C C . ASP A 1 184 ? -1.733 -11.652 -2.207 1.00 52.84 184 ASP A C 1
ATOM 1409 O O . ASP A 1 184 ? -1.095 -10.683 -2.606 1.00 52.84 184 ASP A O 1
ATOM 1413 N N . ARG A 1 185 ? -1.343 -12.916 -2.415 1.00 49.72 185 ARG A N 1
ATOM 1414 C CA . ARG A 1 185 ? -0.282 -13.384 -3.330 1.00 49.72 185 ARG A CA 1
ATOM 1415 C C . ARG A 1 185 ? 0.894 -12.403 -3.521 1.00 49.72 185 ARG A C 1
ATOM 1417 O O . ARG A 1 185 ? 1.016 -11.746 -4.553 1.00 49.72 185 ARG A O 1
ATOM 1424 N N . SER A 1 186 ? 1.828 -12.376 -2.570 1.00 37.12 186 SER A N 1
ATOM 1425 C CA . SER A 1 186 ? 3.153 -11.766 -2.752 1.00 37.12 186 SER A CA 1
ATOM 1426 C C . SER A 1 186 ? 4.121 -12.749 -3.407 1.00 37.12 186 SER A C 1
ATOM 1428 O O . SER A 1 186 ? 5.062 -13.213 -2.775 1.00 37.12 186 SER A O 1
ATOM 1430 N N . VAL A 1 187 ? 3.877 -13.106 -4.662 1.00 37.22 187 VAL A N 1
ATOM 1431 C CA . VAL A 1 187 ? 4.941 -13.577 -5.553 1.00 37.22 187 VAL A CA 1
ATOM 1432 C C . VAL A 1 187 ? 4.555 -13.056 -6.936 1.00 37.22 187 VAL A C 1
ATOM 1434 O O . VAL A 1 187 ? 3.536 -13.500 -7.470 1.00 37.22 187 VAL A O 1
ATOM 1437 N N . PRO A 1 188 ? 5.285 -12.086 -7.519 1.00 38.75 188 PRO A N 1
ATOM 1438 C CA . PRO A 1 188 ? 5.282 -11.957 -8.967 1.00 38.75 188 PRO A CA 1
ATOM 1439 C C . PRO A 1 188 ? 5.722 -13.329 -9.459 1.00 38.75 188 PRO A C 1
ATOM 1441 O O . PRO A 1 188 ? 6.823 -13.748 -9.113 1.00 38.75 188 PRO A O 1
ATOM 1444 N N . GLU A 1 189 ? 4.852 -14.072 -10.140 1.00 31.72 189 GLU A N 1
ATOM 1445 C CA . GLU A 1 189 ? 5.237 -15.313 -10.801 1.00 31.72 189 GLU A CA 1
ATOM 1446 C C . GLU A 1 189 ? 6.439 -15.003 -11.707 1.00 31.72 189 GLU A C 1
ATOM 1448 O O . GLU A 1 189 ? 6.294 -14.585 -12.849 1.00 31.72 189 GLU A O 1
ATOM 1453 N N . LEU A 1 190 ? 7.650 -15.191 -11.178 1.00 39.03 190 LEU A N 1
ATOM 1454 C CA . LEU A 1 190 ? 8.836 -15.521 -11.945 1.00 39.03 190 LEU A CA 1
ATOM 1455 C C . LEU A 1 190 ? 8.606 -16.950 -12.431 1.00 39.03 190 LEU A C 1
ATOM 1457 O O . LEU A 1 190 ? 9.135 -17.910 -11.876 1.00 39.03 190 LEU A O 1
ATOM 1461 N N . ILE A 1 191 ? 7.728 -17.087 -13.419 1.00 28.05 191 ILE A N 1
ATOM 1462 C CA . ILE A 1 191 ? 7.580 -18.296 -14.215 1.00 28.05 191 ILE A CA 1
ATOM 1463 C C . ILE A 1 191 ? 7.506 -17.834 -15.669 1.00 28.05 191 ILE A C 1
ATOM 1465 O O . ILE A 1 191 ? 6.443 -17.447 -16.152 1.00 28.05 191 ILE A O 1
ATOM 1469 N N . GLY A 1 192 ? 8.660 -17.855 -16.339 1.00 31.45 192 GLY A N 1
ATOM 1470 C CA . GLY A 1 192 ? 8.818 -17.555 -17.762 1.00 31.45 192 GLY A CA 1
ATOM 1471 C C . GLY A 1 192 ? 10.170 -16.952 -18.080 1.00 31.45 192 GLY A C 1
ATOM 1472 O O . GLY A 1 192 ? 10.178 -15.751 -18.414 1.00 31.45 192 GLY A O 1
#

Foldseek 3Di:
DKWFADPNDIFDWAWAKWKWFDLPQKIKIWTKTATPCPPDPDPLPPFFGIKTKMKMATPVVLVVLVVVAPDPVSSVVVCPRIDMFMARAGCVLLVQLVVLSVVLLVCVVPDDQDWDQDAPPPDSTQFMFMCHPNRRPGDTPGPDNGGIDRVSCVVSVVVSVVSSVVSSPGHHRDGPDDMDDDDDDPDPPPPD

Secondary structure (DSSP, 8-state):
-EEEEETTEEEEEEEEEEEEEE-SSEEEEEEEEEE-GGG----TTSS--EEEEEEEEEHHHHHHHHHH-SSHHHHHHTGGG-EEEEEEE-TTTTHHHHHHHHHHHHHHHHS---EEE---TT---SEEEEEETTB-----EE--TT-EEEHHHHHHHHHHHHHHHHHTTS--BPPSS--EE--S--------

Sequence (192 aa):
MISASFSGDRLLFQPWLTVMVDEGPCVSVTGVYRTDTSLRNEPEEEGPVFCLRKSTWLSATDLALVKGASDFRSHLRGGEQVVDSFAFVNRSAGREAIGITEEFVTSLNTSELTLRAADRASSQFQFIKIEVGGEIRAFNIGYSPVTTSIDLVESALPEWLASVDRAVNVPGFRPDGPLTISIDRSVPELIG

Organism: NCBI:txid1894970

Radius of gyration: 17.51 Å; chains: 1; bounding box: 44×39×47 Å

pLDDT: mean 77.75, std 16.55, range [28.05, 95.94]